Protein AF-A0AAP3WIW7-F1 (afdb_monomer_lite)

Secondary structure (DSSP, 8-state):
-PPPHHHHHHHHHHHHHHHHHHHHHHHHHT--GGGSGGGTTHHHHHHHHHTTSTTT-TT-HHHHHHHHHHHHHHHHHTPPPPS-----HIIIIIHHHHHHHHHHHHHHHHHHSPPS-EETTEEHHHHHHHHHHHHHHHHHHHHHHHHHHHHHHHHS--TT-TTTS------S----TT-EEEEEEEEETTEEEEEEEEES-TTTT------TT-

InterPro domains:
  IPR025988 YWFCY domain [PF14293] (42-152)

Organism: Bacteroides thetaiotaomicron (NCBI:txid818)

pLDDT: mean 73.27, std 12.1, range [45.0, 92.75]

Sequence (214 aa):
MEESKELQGFYRIFRAVVYVSVLMEFFEYAIDPAMLDHWGGILCDIHGRIKRWAIYNDGNLVYSKVATVLLICITCIGTRAK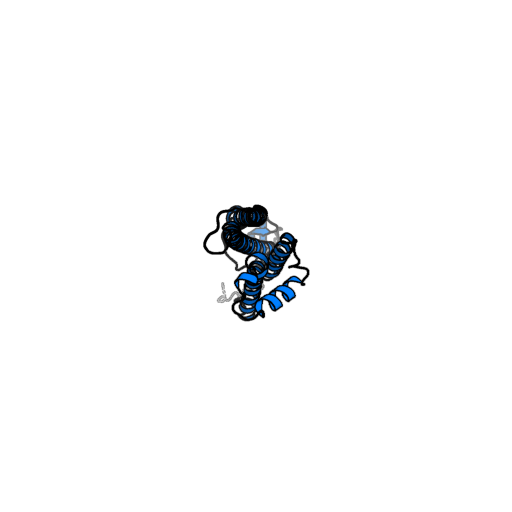KHLEFNARRQVLYPLVSGFALLVLSVWLFGHPMETRFYTLPLNIILYMAVSLTGVILVHVALDNISKFLKEGLMKDRFNFENESFEQCEELIETPYSVNIPMRYYYKGKFRKGWTNITNCFRGTWVVGTPGS

Structure (mmCIF, N/CA/C/O backbone):
data_AF-A0AAP3WIW7-F1
#
_entry.id   AF-A0AAP3WIW7-F1
#
loop_
_atom_site.group_PDB
_atom_site.id
_atom_site.type_symbol
_atom_site.label_atom_id
_atom_site.label_alt_id
_atom_site.label_comp_id
_atom_site.label_asym_id
_atom_site.label_entity_id
_atom_site.label_seq_id
_atom_site.pdbx_PDB_ins_code
_atom_site.Cartn_x
_atom_site.Cartn_y
_atom_site.Cartn_z
_atom_site.occupancy
_atom_site.B_iso_or_equiv
_atom_site.auth_seq_id
_atom_site.auth_comp_id
_atom_site.auth_asym_id
_atom_site.auth_atom_id
_atom_site.pdbx_PDB_model_num
ATOM 1 N N . MET A 1 1 ? 1.426 3.520 21.267 1.00 46.34 1 MET A N 1
ATOM 2 C CA . MET A 1 1 ? 2.687 2.813 20.952 1.00 46.34 1 MET A CA 1
ATOM 3 C C . MET A 1 1 ? 3.314 3.526 19.767 1.00 46.34 1 MET A C 1
ATOM 5 O O . MET A 1 1 ? 2.819 3.373 18.657 1.00 46.34 1 MET A O 1
ATOM 9 N N . GLU A 1 2 ? 4.295 4.387 20.023 1.00 45.00 2 GLU A N 1
ATOM 10 C CA . GLU A 1 2 ? 5.053 5.089 18.981 1.00 45.00 2 GLU A CA 1
ATOM 11 C C . GLU A 1 2 ? 5.879 4.085 18.160 1.00 45.00 2 GLU A C 1
ATOM 13 O O . GLU A 1 2 ? 6.289 3.041 18.669 1.00 45.00 2 GLU A O 1
ATOM 18 N N . GLU A 1 3 ? 6.065 4.355 16.867 1.00 56.28 3 GLU A N 1
ATOM 19 C CA . GLU A 1 3 ? 6.875 3.510 15.983 1.00 56.28 3 GLU A CA 1
ATOM 20 C C . GLU A 1 3 ? 8.324 3.441 16.489 1.00 56.28 3 GLU A C 1
ATOM 22 O O . GLU A 1 3 ? 8.940 4.471 16.761 1.00 56.28 3 GLU A O 1
ATOM 27 N N . SER A 1 4 ? 8.902 2.236 16.554 1.00 68.50 4 SER A N 1
ATOM 28 C CA . SER A 1 4 ? 10.360 2.102 16.650 1.00 68.50 4 SER A CA 1
ATOM 29 C C . SER A 1 4 ? 10.977 2.764 15.409 1.00 68.50 4 SER A C 1
ATOM 31 O O . SER A 1 4 ? 10.577 2.469 14.278 1.00 68.50 4 SER A O 1
ATOM 33 N N . LYS A 1 5 ? 11.948 3.666 15.610 1.00 70.94 5 LYS A N 1
ATOM 34 C CA . LYS A 1 5 ? 12.678 4.362 14.530 1.00 70.94 5 LYS A CA 1
ATOM 35 C C . LYS A 1 5 ? 13.272 3.387 13.502 1.00 70.94 5 LYS A C 1
ATOM 37 O O . LYS A 1 5 ? 13.399 3.732 12.330 1.00 70.94 5 LYS A O 1
ATOM 42 N N . GLU A 1 6 ? 13.580 2.162 13.920 1.00 72.62 6 GLU A N 1
ATOM 43 C CA . GLU A 1 6 ? 14.114 1.108 13.055 1.00 72.62 6 GLU A CA 1
ATOM 44 C C . GLU A 1 6 ? 13.085 0.656 12.011 1.00 72.62 6 GLU A C 1
ATOM 46 O O . GLU A 1 6 ? 13.425 0.505 10.839 1.00 72.62 6 GLU A O 1
ATOM 51 N N . LEU A 1 7 ? 11.808 0.527 12.393 1.00 69.69 7 LEU A N 1
ATOM 52 C CA . LEU A 1 7 ? 10.737 0.118 11.476 1.00 69.69 7 LEU A CA 1
ATOM 53 C C . LEU A 1 7 ? 10.505 1.160 10.371 1.00 69.69 7 LEU A C 1
ATOM 55 O O . LEU A 1 7 ? 10.309 0.808 9.206 1.00 69.69 7 LEU A O 1
ATOM 59 N N . GLN A 1 8 ? 10.565 2.447 10.727 1.00 69.38 8 GLN A N 1
ATOM 60 C CA . GLN A 1 8 ? 10.494 3.542 9.754 1.00 69.38 8 GLN A CA 1
ATOM 61 C C . GLN A 1 8 ? 11.697 3.520 8.799 1.00 69.38 8 GLN A C 1
ATOM 63 O O . GLN A 1 8 ? 11.536 3.743 7.596 1.00 69.38 8 GLN A O 1
ATOM 68 N N . GLY A 1 9 ? 12.890 3.211 9.319 1.00 74.44 9 GLY A N 1
ATOM 69 C CA . GLY A 1 9 ? 14.108 3.033 8.529 1.00 74.44 9 GLY A CA 1
ATOM 70 C C . GLY A 1 9 ? 13.976 1.911 7.498 1.00 74.44 9 GLY A C 1
ATOM 71 O O . GLY A 1 9 ? 14.197 2.145 6.309 1.00 74.44 9 GLY A O 1
ATOM 72 N N . PHE A 1 10 ? 13.521 0.729 7.921 1.00 76.81 10 PHE A N 1
ATOM 73 C CA . PHE A 1 10 ? 13.271 -0.399 7.019 1.00 76.81 10 PHE A CA 1
ATOM 74 C C . PHE A 1 10 ? 12.286 -0.040 5.909 1.00 76.81 10 PHE A C 1
ATOM 76 O O . PHE A 1 10 ? 12.540 -0.321 4.740 1.00 76.81 10 PHE A O 1
ATOM 83 N N . TYR A 1 11 ? 11.188 0.638 6.240 1.00 74.38 11 TYR A N 1
ATOM 84 C CA . TYR A 1 11 ? 10.201 1.018 5.236 1.00 74.38 11 TYR A CA 1
ATOM 85 C C . TYR A 1 11 ? 10.755 1.980 4.178 1.00 74.38 11 TYR A C 1
ATOM 87 O O . TYR A 1 11 ? 10.464 1.846 2.987 1.00 74.38 11 TYR A O 1
ATOM 95 N N . ARG A 1 12 ? 11.599 2.928 4.597 1.00 78.19 12 ARG A N 1
ATOM 96 C CA . ARG A 1 12 ? 12.284 3.841 3.678 1.00 78.19 12 ARG A CA 1
ATOM 97 C C . ARG A 1 12 ? 13.210 3.086 2.724 1.00 78.19 12 ARG A C 1
ATOM 99 O O . ARG A 1 12 ? 13.234 3.413 1.540 1.00 78.19 12 ARG A O 1
ATOM 106 N N . ILE A 1 13 ? 13.913 2.067 3.218 1.00 83.31 13 ILE A N 1
ATOM 107 C CA . ILE A 1 13 ? 14.773 1.198 2.403 1.00 83.31 13 ILE A CA 1
ATOM 108 C C . ILE A 1 13 ? 13.929 0.413 1.395 1.00 83.31 13 ILE A C 1
ATOM 110 O O . ILE A 1 13 ? 14.213 0.455 0.203 1.00 83.31 13 ILE A O 1
ATOM 114 N N . PHE A 1 14 ? 12.848 -0.233 1.836 1.00 80.50 14 PHE A N 1
ATOM 115 C CA . PHE A 1 14 ? 11.969 -0.999 0.947 1.00 80.50 14 PHE A CA 1
ATOM 116 C C . PHE A 1 14 ? 11.346 -0.132 -0.156 1.00 80.50 14 PHE A C 1
ATOM 118 O O . PHE A 1 14 ? 11.362 -0.517 -1.323 1.00 80.50 14 PHE A O 1
ATOM 125 N N . ARG A 1 15 ? 10.870 1.076 0.175 1.00 80.75 15 ARG A N 1
ATOM 126 C CA . ARG A 1 15 ? 10.397 2.040 -0.832 1.00 80.75 15 ARG A CA 1
ATOM 127 C C . ARG A 1 15 ? 11.499 2.442 -1.813 1.00 80.75 15 ARG A C 1
ATOM 129 O O . ARG A 1 15 ? 11.239 2.524 -3.009 1.00 80.75 15 ARG A O 1
ATOM 136 N N . ALA A 1 16 ? 12.719 2.675 -1.328 1.00 84.38 16 ALA A N 1
ATOM 137 C CA . ALA A 1 16 ? 13.851 3.002 -2.191 1.00 84.38 16 ALA A CA 1
ATOM 138 C C . ALA A 1 16 ? 14.164 1.863 -3.174 1.00 84.38 16 ALA A C 1
ATOM 140 O O . ALA A 1 16 ? 14.387 2.136 -4.348 1.00 84.38 16 ALA A O 1
ATOM 141 N N . VAL A 1 17 ? 14.091 0.600 -2.737 1.00 84.62 17 VAL A N 1
ATOM 142 C CA . VAL A 1 17 ? 14.288 -0.574 -3.607 1.00 84.62 17 VAL A CA 1
ATOM 143 C C . VAL A 1 17 ? 13.267 -0.612 -4.748 1.00 84.62 17 VAL A C 1
ATOM 145 O O . VAL A 1 17 ? 13.648 -0.881 -5.885 1.00 84.62 17 VAL A O 1
ATOM 148 N N . VAL A 1 18 ? 11.997 -0.279 -4.489 1.00 83.75 18 VAL A N 1
ATOM 149 C CA . VAL A 1 18 ? 10.970 -0.189 -5.545 1.00 83.75 18 VAL A CA 1
ATOM 150 C C . VAL A 1 18 ? 11.343 0.882 -6.572 1.00 83.75 18 VAL A C 1
ATOM 152 O O . VAL A 1 18 ? 11.347 0.602 -7.768 1.00 83.75 18 VAL A O 1
ATOM 155 N N . TYR A 1 19 ? 11.729 2.084 -6.141 1.00 83.50 19 TYR A N 1
ATOM 156 C CA . TYR A 1 19 ? 12.128 3.139 -7.081 1.00 83.50 19 TYR A CA 1
ATOM 157 C C . TYR A 1 19 ? 13.395 2.791 -7.864 1.00 83.50 19 TYR A C 1
ATOM 159 O O . TYR A 1 19 ? 13.454 3.043 -9.064 1.00 83.50 19 TYR A O 1
ATOM 167 N N . VAL A 1 20 ? 14.378 2.157 -7.219 1.00 84.06 20 VAL A N 1
ATOM 168 C CA . VAL A 1 20 ? 15.581 1.653 -7.895 1.00 84.06 20 VAL A CA 1
ATOM 169 C C . VAL A 1 20 ? 15.209 0.599 -8.937 1.00 84.06 20 VAL A C 1
ATOM 171 O O . VAL A 1 20 ? 15.733 0.650 -10.042 1.00 84.06 20 VAL A O 1
ATOM 174 N N . SER A 1 21 ? 14.265 -0.303 -8.647 1.00 81.75 21 SER A N 1
ATOM 175 C CA . SER A 1 21 ? 13.810 -1.297 -9.629 1.00 81.75 21 SER A CA 1
ATOM 176 C C . SER A 1 21 ? 13.149 -0.662 -10.860 1.00 81.75 21 SER A C 1
ATOM 178 O O . SER A 1 21 ? 13.428 -1.077 -11.978 1.00 81.75 21 SER A O 1
ATOM 180 N N . VAL A 1 22 ? 12.362 0.407 -10.680 1.00 81.94 22 VAL A N 1
ATOM 181 C CA . VAL A 1 22 ? 11.759 1.159 -11.797 1.00 81.94 22 VAL A CA 1
ATOM 182 C C . VAL A 1 22 ? 12.821 1.903 -12.609 1.00 81.94 22 VAL A C 1
ATOM 184 O O . VAL A 1 22 ? 12.756 1.924 -13.834 1.00 81.94 22 VAL A O 1
ATOM 187 N N . LEU A 1 23 ? 13.823 2.490 -11.947 1.00 81.62 23 LEU A N 1
ATOM 188 C CA . LEU A 1 23 ? 14.943 3.142 -12.632 1.00 81.62 23 LEU A CA 1
ATOM 189 C C . LEU A 1 23 ? 15.769 2.145 -13.451 1.00 81.62 23 LEU A C 1
ATOM 191 O O . LEU A 1 23 ? 16.166 2.467 -14.566 1.00 81.62 23 LEU A O 1
ATOM 195 N N . MET A 1 24 ? 15.991 0.939 -12.926 1.00 75.62 24 MET A N 1
ATOM 196 C CA . MET A 1 24 ? 16.659 -0.143 -13.653 1.00 75.62 24 MET A CA 1
ATOM 197 C C . MET A 1 24 ? 15.835 -0.598 -14.865 1.00 75.62 24 MET A C 1
ATOM 199 O O . MET A 1 24 ? 16.397 -0.782 -15.937 1.00 75.62 24 MET A O 1
ATOM 203 N N . GLU A 1 25 ? 14.506 -0.693 -14.738 1.00 78.44 25 GLU A N 1
ATOM 204 C CA . GLU A 1 25 ? 13.605 -0.970 -15.869 1.00 78.44 25 GLU A CA 1
ATOM 205 C C . GLU A 1 25 ? 13.708 0.114 -16.957 1.00 78.44 25 GLU A C 1
ATOM 207 O O . GLU A 1 25 ? 13.756 -0.200 -18.144 1.00 78.44 25 GLU A O 1
ATOM 212 N N . PHE A 1 26 ? 13.797 1.394 -16.585 1.00 77.88 26 PHE A N 1
ATOM 213 C CA . PHE A 1 26 ? 14.005 2.472 -17.559 1.00 77.88 26 PHE A CA 1
ATOM 214 C C . PHE A 1 26 ? 15.394 2.425 -18.193 1.00 77.88 26 PHE A C 1
ATOM 216 O O . PHE A 1 26 ? 15.518 2.622 -19.397 1.00 77.88 26 PHE A O 1
ATOM 223 N N . PHE A 1 27 ? 16.431 2.125 -17.417 1.00 72.56 27 PHE A N 1
ATOM 224 C CA . PHE A 1 27 ? 17.785 1.987 -17.945 1.00 72.56 27 PHE A CA 1
ATOM 225 C C . PHE A 1 27 ? 17.905 0.839 -18.958 1.00 72.56 27 PHE A C 1
ATOM 227 O O . PHE A 1 27 ? 18.628 0.969 -19.940 1.00 72.56 27 PHE A O 1
ATOM 234 N N . GLU A 1 28 ? 17.180 -0.258 -18.744 1.00 70.44 28 GLU A N 1
ATOM 235 C CA . GLU A 1 28 ? 17.228 -1.425 -19.625 1.00 70.44 28 GLU A CA 1
ATOM 236 C C . GLU A 1 28 ? 16.364 -1.267 -20.888 1.00 70.44 28 GLU A C 1
ATOM 238 O O . GLU A 1 28 ? 16.780 -1.658 -21.972 1.00 70.44 28 GLU A O 1
ATOM 243 N N . TYR A 1 29 ? 15.161 -0.692 -20.769 1.00 66.50 29 TYR A N 1
ATOM 244 C CA . TYR A 1 29 ? 14.185 -0.679 -21.871 1.00 66.50 29 TYR A CA 1
ATOM 245 C C . TYR A 1 29 ? 14.012 0.678 -22.565 1.00 66.50 29 TYR A C 1
ATOM 247 O O . TYR A 1 29 ? 13.497 0.721 -23.680 1.00 66.50 29 TYR A O 1
ATOM 255 N N . ALA A 1 30 ? 14.374 1.790 -21.918 1.00 62.22 30 ALA A N 1
ATOM 256 C CA . ALA A 1 30 ? 14.165 3.137 -22.461 1.00 62.22 30 ALA A CA 1
ATOM 257 C C . ALA A 1 30 ? 15.446 3.788 -23.001 1.00 62.22 30 ALA A C 1
ATOM 259 O O . ALA A 1 30 ? 15.359 4.784 -23.719 1.00 62.22 30 ALA A O 1
ATOM 260 N N . ILE A 1 31 ? 16.621 3.259 -22.657 1.00 64.12 31 ILE A N 1
ATOM 261 C CA . ILE A 1 31 ? 17.905 3.851 -23.022 1.00 64.12 31 ILE A CA 1
ATOM 262 C C . ILE A 1 31 ? 18.665 2.888 -23.926 1.00 64.12 31 ILE A C 1
ATOM 264 O O . ILE A 1 31 ? 19.133 1.845 -23.478 1.00 64.12 31 ILE A O 1
ATOM 268 N N . ASP A 1 32 ? 18.832 3.267 -25.193 1.00 61.09 32 ASP A N 1
ATOM 269 C CA . ASP A 1 32 ? 19.737 2.550 -26.085 1.00 61.09 32 ASP A CA 1
ATOM 270 C C . ASP A 1 32 ? 21.190 2.756 -25.618 1.00 61.09 32 ASP A C 1
ATOM 272 O O . ASP A 1 32 ? 21.652 3.903 -25.539 1.00 61.09 32 ASP A O 1
ATOM 276 N N . PRO A 1 33 ? 21.959 1.684 -25.347 1.00 56.47 33 PRO A N 1
ATOM 277 C CA . PRO A 1 33 ? 23.342 1.797 -24.881 1.00 56.47 33 PRO A CA 1
ATOM 278 C C . PRO A 1 33 ? 24.250 2.522 -25.892 1.00 56.47 33 PRO A C 1
ATOM 280 O O . PRO A 1 33 ? 25.208 3.182 -25.494 1.00 56.47 33 PRO A O 1
ATOM 283 N N . ALA A 1 34 ? 23.891 2.509 -27.181 1.00 55.06 34 ALA A N 1
ATOM 284 C CA . ALA A 1 34 ? 24.581 3.249 -28.241 1.00 55.06 34 ALA A CA 1
ATOM 285 C C . ALA A 1 34 ? 24.505 4.784 -28.086 1.00 55.06 34 ALA A C 1
ATOM 287 O O . ALA A 1 34 ? 25.357 5.497 -28.610 1.00 55.06 34 ALA A O 1
ATOM 288 N N . MET A 1 35 ? 23.519 5.317 -27.353 1.00 55.56 35 MET A N 1
ATOM 289 C CA . MET A 1 35 ? 23.429 6.755 -27.058 1.00 55.56 35 MET A CA 1
ATOM 290 C C . MET A 1 35 ? 24.365 7.206 -25.926 1.00 55.56 35 MET A C 1
ATOM 292 O O . MET A 1 35 ? 24.667 8.394 -25.824 1.00 55.56 35 MET A O 1
ATOM 296 N N . LEU A 1 36 ? 24.807 6.282 -25.067 1.00 56.62 36 LEU A N 1
ATOM 297 C CA . LEU A 1 36 ? 25.647 6.553 -23.892 1.00 56.62 36 LEU A CA 1
ATOM 298 C C . LEU A 1 36 ? 27.127 6.216 -24.116 1.00 56.62 36 LEU A C 1
ATOM 300 O O . LEU A 1 36 ? 27.925 6.276 -23.178 1.00 56.62 36 LEU A O 1
ATOM 304 N N . ASP A 1 37 ? 27.514 5.929 -25.359 1.00 56.66 37 ASP A N 1
ATOM 305 C CA . ASP A 1 37 ? 28.846 5.448 -25.751 1.00 56.66 37 ASP A CA 1
ATOM 306 C C . ASP A 1 37 ? 29.983 6.487 -25.593 1.00 56.66 37 ASP A C 1
ATOM 308 O O . ASP A 1 37 ? 31.119 6.289 -26.012 1.00 56.66 37 ASP A O 1
ATOM 312 N N . HIS A 1 38 ? 29.718 7.609 -24.921 1.00 59.22 38 HIS A N 1
ATOM 313 C CA . HIS A 1 38 ? 30.731 8.608 -24.575 1.00 59.22 38 HIS A CA 1
ATOM 314 C C . HIS A 1 38 ? 31.660 8.155 -23.426 1.00 59.22 38 HIS A C 1
ATOM 316 O O . HIS A 1 38 ? 32.679 8.790 -23.170 1.00 59.22 38 HIS A O 1
ATOM 322 N N . TRP A 1 39 ? 31.313 7.067 -22.721 1.00 58.97 39 TRP A N 1
ATOM 323 C CA . TRP A 1 39 ? 32.017 6.535 -21.539 1.00 58.97 39 TRP A CA 1
ATOM 324 C C . TRP A 1 39 ? 32.748 5.204 -21.810 1.00 58.97 39 TRP A C 1
ATOM 326 O O . TRP A 1 39 ? 32.841 4.341 -20.935 1.00 58.97 39 TRP A O 1
ATOM 336 N N . GLY A 1 40 ? 33.258 5.010 -23.030 1.00 56.75 40 GLY A N 1
ATOM 337 C CA . GLY A 1 40 ? 34.197 3.924 -23.346 1.00 56.75 40 GLY A CA 1
ATOM 338 C C . GLY A 1 40 ? 33.655 2.508 -23.115 1.00 56.75 40 GLY A C 1
ATOM 339 O O . GLY A 1 40 ? 34.371 1.665 -22.582 1.00 56.75 40 GLY A O 1
ATOM 340 N N . GLY A 1 41 ? 32.389 2.247 -23.459 1.00 62.72 41 GLY A N 1
ATOM 341 C CA . GLY A 1 41 ? 31.800 0.901 -23.434 1.00 62.72 41 GLY A CA 1
ATOM 342 C C . GLY A 1 41 ? 31.447 0.319 -22.055 1.00 62.72 41 GLY A C 1
ATOM 343 O O . GLY A 1 41 ? 30.761 -0.698 -21.994 1.00 62.72 41 GLY A O 1
ATOM 344 N N . ILE A 1 42 ? 31.815 0.964 -20.938 1.00 66.56 42 ILE A N 1
ATOM 345 C CA . ILE A 1 42 ? 31.526 0.450 -19.580 1.00 66.56 42 ILE A CA 1
ATOM 346 C C . ILE A 1 42 ? 30.014 0.343 -19.329 1.00 66.56 42 ILE A C 1
ATOM 348 O O . ILE A 1 42 ? 29.540 -0.636 -18.751 1.00 66.56 42 ILE A O 1
ATOM 352 N N . LEU A 1 43 ? 29.239 1.337 -19.775 1.00 63.97 43 LEU A N 1
ATOM 353 C CA . LEU A 1 43 ? 27.778 1.307 -19.656 1.00 63.97 43 LEU A CA 1
ATOM 354 C C . LEU A 1 43 ? 27.151 0.209 -20.521 1.00 63.97 43 LEU A C 1
ATOM 356 O O . LEU A 1 43 ? 26.211 -0.441 -20.068 1.00 63.97 43 LEU A O 1
ATOM 360 N N . CYS A 1 44 ? 27.701 -0.051 -21.707 1.00 60.91 44 CYS A N 1
ATOM 361 C CA . CYS A 1 44 ? 27.262 -1.136 -22.585 1.00 60.91 44 CYS A CA 1
ATOM 362 C C . CYS A 1 44 ? 27.526 -2.515 -21.951 1.00 60.91 44 CYS A C 1
ATOM 364 O O . CYS A 1 44 ? 26.660 -3.390 -21.994 1.00 60.91 44 CYS A O 1
ATOM 366 N N . ASP A 1 45 ? 28.669 -2.691 -21.282 1.00 65.56 45 ASP A N 1
ATOM 367 C CA . ASP A 1 45 ? 29.016 -3.922 -20.559 1.00 65.56 45 ASP A CA 1
ATOM 368 C C . ASP A 1 45 ? 28.139 -4.162 -19.323 1.00 65.56 45 ASP A C 1
ATOM 370 O O . ASP A 1 45 ? 27.774 -5.302 -19.013 1.00 65.56 45 ASP A O 1
ATOM 374 N N . ILE A 1 46 ? 27.805 -3.095 -18.591 1.00 68.88 46 ILE A N 1
ATOM 375 C CA . ILE A 1 46 ? 26.894 -3.155 -17.442 1.00 68.88 46 ILE A CA 1
ATOM 376 C C . ILE A 1 46 ? 25.476 -3.485 -17.916 1.00 68.88 46 ILE A C 1
ATOM 378 O O . ILE A 1 46 ? 24.863 -4.403 -17.369 1.00 68.88 46 ILE A O 1
ATOM 382 N N . HIS A 1 47 ? 24.998 -2.814 -18.965 1.00 67.94 47 HIS A N 1
ATOM 383 C CA . HIS A 1 47 ? 23.707 -3.084 -19.596 1.00 67.94 47 HIS A CA 1
ATOM 384 C C . HIS A 1 47 ? 23.622 -4.551 -20.051 1.00 67.94 47 HIS A C 1
ATOM 386 O O . HIS A 1 47 ? 22.773 -5.295 -19.577 1.00 67.94 47 HIS A O 1
ATOM 392 N N . GLY A 1 48 ? 24.602 -5.058 -20.809 1.00 61.25 48 GLY A N 1
ATOM 393 C CA . GLY A 1 48 ? 24.640 -6.469 -21.232 1.00 61.25 48 GLY A CA 1
ATOM 394 C C . GLY A 1 48 ? 24.795 -7.501 -20.096 1.00 61.25 48 GLY A C 1
ATOM 395 O O . GLY A 1 48 ? 24.527 -8.695 -20.277 1.00 61.25 48 GLY A O 1
ATOM 396 N N . ARG A 1 49 ? 25.242 -7.092 -18.900 1.00 68.94 49 ARG A N 1
ATOM 397 C CA . ARG A 1 49 ? 25.255 -7.943 -17.693 1.00 68.94 49 ARG A CA 1
ATOM 398 C C . ARG A 1 49 ? 23.901 -7.966 -16.990 1.00 68.94 49 ARG A C 1
ATOM 400 O O . ARG A 1 49 ? 23.490 -9.041 -16.561 1.00 68.94 49 ARG A O 1
ATOM 407 N N . ILE A 1 50 ? 23.225 -6.824 -16.892 1.00 68.62 50 ILE A N 1
ATOM 408 C CA . ILE A 1 50 ? 21.886 -6.701 -16.297 1.00 68.62 50 ILE A CA 1
ATOM 409 C C . ILE A 1 50 ? 20.850 -7.404 -17.177 1.00 68.62 50 ILE A C 1
ATOM 411 O O . ILE A 1 50 ? 20.040 -8.176 -16.667 1.00 68.62 50 ILE A O 1
ATOM 415 N N . LYS A 1 51 ? 20.975 -7.264 -18.499 1.00 65.38 51 LYS A N 1
ATOM 416 C CA . LYS A 1 51 ? 20.155 -7.932 -19.516 1.00 65.38 51 LYS A CA 1
ATOM 417 C C . LYS A 1 51 ? 20.115 -9.456 -19.415 1.00 65.38 51 LYS A C 1
ATOM 419 O O . LYS A 1 51 ? 19.142 -10.100 -19.793 1.00 65.38 51 LYS A O 1
ATOM 424 N N . ARG A 1 52 ? 21.180 -10.061 -18.875 1.00 62.78 52 ARG A N 1
ATOM 425 C CA . ARG A 1 52 ? 21.265 -11.513 -18.639 1.00 62.78 52 ARG A CA 1
ATOM 426 C C . ARG A 1 52 ? 20.421 -11.992 -17.462 1.00 62.78 52 ARG A C 1
ATOM 428 O O . ARG A 1 52 ? 20.249 -13.199 -17.298 1.00 62.78 52 ARG A O 1
ATOM 435 N N . TRP A 1 53 ? 19.923 -11.096 -16.614 1.00 67.38 53 TRP A N 1
ATOM 436 C CA . TRP A 1 53 ? 19.022 -11.485 -15.538 1.00 67.38 53 TRP A CA 1
ATOM 437 C C . TRP A 1 53 ? 17.659 -11.860 -16.114 1.00 67.38 53 TRP A C 1
ATOM 439 O O . TRP A 1 53 ? 17.115 -11.160 -16.960 1.00 67.38 53 TRP A O 1
ATOM 449 N N . ALA A 1 54 ? 17.067 -12.946 -15.612 1.00 58.84 54 ALA A N 1
ATOM 450 C CA . ALA A 1 54 ? 15.802 -13.494 -16.117 1.00 58.84 54 ALA A CA 1
ATOM 451 C C . ALA A 1 54 ? 14.621 -12.497 -16.102 1.00 58.84 54 ALA A C 1
ATOM 453 O O . ALA A 1 54 ? 13.637 -12.699 -16.804 1.00 58.84 54 ALA A O 1
ATOM 454 N N . ILE A 1 55 ? 14.727 -11.425 -15.311 1.00 60.50 55 ILE A N 1
ATOM 455 C CA . ILE A 1 55 ? 13.731 -10.352 -15.175 1.00 60.50 55 ILE A CA 1
ATOM 456 C C . ILE A 1 55 ? 13.827 -9.332 -16.331 1.00 60.50 55 ILE A C 1
ATOM 458 O O . ILE A 1 55 ? 12.825 -8.719 -16.694 1.00 60.50 55 ILE A O 1
ATOM 462 N N . TYR A 1 56 ? 15.016 -9.176 -16.920 1.00 61.12 56 TYR A N 1
ATOM 463 C CA . TYR A 1 56 ? 15.372 -8.135 -17.894 1.00 61.12 56 TYR A CA 1
ATOM 464 C C . TYR A 1 56 ? 15.747 -8.694 -19.276 1.00 61.12 56 TYR A C 1
ATOM 466 O O . TYR A 1 56 ? 16.234 -7.963 -20.131 1.00 61.12 56 TYR A O 1
ATOM 474 N N . ASN A 1 57 ? 15.523 -9.991 -19.502 1.00 60.44 57 ASN A N 1
ATOM 475 C CA . ASN A 1 57 ? 15.824 -10.629 -20.779 1.00 60.44 57 ASN A CA 1
ATOM 476 C C . ASN A 1 57 ? 14.931 -10.068 -21.908 1.00 60.44 57 ASN A C 1
ATOM 478 O O . ASN A 1 57 ? 13.743 -9.803 -21.691 1.00 60.44 57 ASN A O 1
ATOM 482 N N . ASP A 1 58 ? 15.501 -9.914 -23.107 1.00 53.28 58 ASP A N 1
ATOM 483 C CA . ASP A 1 58 ? 14.864 -9.263 -24.261 1.00 53.28 58 ASP A CA 1
ATOM 484 C C . ASP A 1 58 ? 13.454 -9.811 -24.552 1.00 53.28 58 ASP A C 1
ATOM 486 O O . ASP A 1 58 ? 13.239 -11.020 -24.649 1.00 53.28 58 ASP A O 1
ATOM 490 N N . GLY A 1 59 ? 12.484 -8.904 -24.717 1.00 57.66 59 GLY A N 1
ATOM 491 C CA . GLY A 1 59 ? 11.107 -9.221 -25.127 1.00 57.66 59 GLY A CA 1
ATOM 492 C C . GLY A 1 59 ? 10.108 -9.488 -23.995 1.00 57.66 59 GLY A C 1
ATOM 493 O O . GLY A 1 59 ? 8.911 -9.587 -24.253 1.00 57.66 59 GLY A O 1
ATOM 494 N N . ASN A 1 60 ? 10.552 -9.531 -22.737 1.00 66.12 60 ASN A N 1
ATOM 495 C CA . ASN A 1 60 ? 9.720 -9.891 -21.586 1.00 66.12 60 ASN A CA 1
ATOM 496 C C . ASN A 1 60 ? 9.412 -8.700 -20.653 1.00 66.12 60 ASN A C 1
ATOM 498 O O . ASN A 1 60 ? 9.436 -8.834 -19.430 1.00 66.12 60 ASN A O 1
ATOM 502 N N . LEU A 1 61 ? 9.031 -7.544 -21.217 1.00 69.88 61 LEU A N 1
ATOM 503 C CA . LEU A 1 61 ? 8.637 -6.332 -20.467 1.00 69.88 61 LEU A CA 1
ATOM 504 C C . LEU A 1 61 ? 7.594 -6.622 -19.369 1.00 69.88 61 LEU A C 1
ATOM 506 O O . LEU A 1 61 ? 7.620 -6.049 -18.280 1.00 69.88 61 LEU A O 1
ATOM 510 N N . VAL A 1 62 ? 6.680 -7.552 -19.651 1.00 71.56 62 VAL A N 1
ATOM 511 C CA . VAL A 1 62 ? 5.632 -7.983 -18.720 1.00 71.56 62 VAL A CA 1
ATOM 512 C C . VAL A 1 62 ? 6.226 -8.616 -17.457 1.00 71.56 62 VAL A C 1
ATOM 514 O O . VAL A 1 62 ? 5.726 -8.354 -16.368 1.00 71.56 62 VAL A O 1
ATOM 517 N N . TYR A 1 63 ? 7.316 -9.383 -17.561 1.00 73.88 63 TYR A N 1
ATOM 518 C CA . TYR A 1 63 ? 7.971 -9.997 -16.401 1.00 73.88 63 TYR A CA 1
ATOM 519 C C . TYR A 1 63 ? 8.639 -8.959 -15.499 1.00 73.88 63 TYR A C 1
ATOM 521 O O . TYR A 1 63 ? 8.515 -9.068 -14.279 1.00 73.88 63 TYR A O 1
ATOM 529 N N . SER A 1 64 ? 9.263 -7.923 -16.073 1.00 74.75 64 SER A N 1
ATOM 530 C CA . SER A 1 64 ? 9.791 -6.794 -15.291 1.00 74.75 64 SER A CA 1
ATOM 531 C C . SER A 1 64 ? 8.674 -6.095 -14.513 1.00 74.75 64 SER A C 1
ATOM 533 O O . SER A 1 64 ? 8.785 -5.891 -13.304 1.00 74.75 64 SER A O 1
ATOM 535 N N . LYS A 1 65 ? 7.531 -5.833 -15.164 1.00 76.50 65 LYS A N 1
ATOM 536 C CA . LYS A 1 65 ? 6.374 -5.206 -14.503 1.00 76.50 65 LYS A CA 1
ATOM 537 C C . LYS A 1 65 ? 5.740 -6.088 -13.432 1.00 76.50 65 LYS A C 1
ATOM 539 O O . LYS A 1 65 ? 5.328 -5.599 -12.384 1.00 76.50 65 LYS A O 1
ATOM 544 N N . VAL A 1 66 ? 5.675 -7.399 -13.652 1.00 79.50 66 VAL A N 1
ATOM 545 C CA . VAL A 1 66 ? 5.204 -8.340 -12.627 1.00 79.50 66 VAL A CA 1
ATOM 546 C C . VAL A 1 66 ? 6.173 -8.371 -11.443 1.00 79.50 66 VAL A C 1
ATOM 548 O O . VAL A 1 66 ? 5.726 -8.358 -10.298 1.00 79.50 66 VAL A O 1
ATOM 551 N N . ALA A 1 67 ? 7.486 -8.344 -11.687 1.00 80.56 67 ALA A N 1
ATOM 552 C CA . ALA A 1 67 ? 8.493 -8.293 -10.632 1.00 80.56 67 ALA A CA 1
ATOM 553 C C . ALA A 1 67 ? 8.410 -6.995 -9.809 1.00 80.56 67 ALA A C 1
ATOM 555 O O . ALA A 1 67 ? 8.477 -7.053 -8.579 1.00 80.56 67 ALA A O 1
ATOM 556 N N . THR A 1 68 ? 8.192 -5.837 -10.445 1.00 81.50 68 THR A N 1
ATOM 557 C CA . THR A 1 68 ? 7.999 -4.566 -9.726 1.00 81.50 68 THR A CA 1
ATOM 558 C C . THR A 1 68 ? 6.707 -4.568 -8.909 1.00 81.50 68 THR A C 1
ATOM 560 O O . THR A 1 68 ? 6.729 -4.168 -7.746 1.00 81.50 68 THR A O 1
ATOM 563 N N . VAL A 1 69 ? 5.602 -5.110 -9.434 1.00 82.38 69 VAL A N 1
ATOM 564 C CA . VAL A 1 69 ? 4.353 -5.286 -8.667 1.00 82.38 69 VAL A CA 1
ATOM 565 C C . VAL A 1 69 ? 4.537 -6.249 -7.489 1.00 82.38 69 VAL A C 1
ATOM 567 O O . VAL A 1 69 ? 4.066 -5.963 -6.389 1.00 82.38 69 VAL A O 1
ATOM 570 N N . LEU A 1 70 ? 5.264 -7.355 -7.667 1.00 83.75 70 LEU A N 1
ATOM 571 C CA . LEU A 1 70 ? 5.583 -8.285 -6.579 1.00 83.75 70 LEU A CA 1
ATOM 572 C C . LEU A 1 70 ? 6.426 -7.620 -5.486 1.00 83.75 70 LEU A C 1
ATOM 574 O O . LEU A 1 70 ? 6.122 -7.778 -4.302 1.00 83.75 70 LEU A O 1
ATOM 578 N N . LEU A 1 71 ? 7.438 -6.835 -5.864 1.00 83.31 71 LEU A N 1
ATOM 579 C CA . LEU A 1 71 ? 8.222 -6.040 -4.919 1.00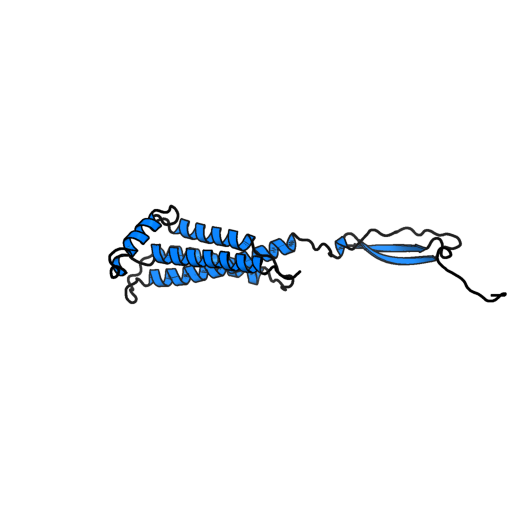 83.31 71 LEU A CA 1
ATOM 580 C C . LEU A 1 71 ? 7.327 -5.071 -4.148 1.00 83.31 71 LEU A C 1
ATOM 582 O O . LEU A 1 71 ? 7.403 -5.031 -2.922 1.00 83.31 71 LEU A O 1
ATOM 586 N N . ILE A 1 72 ? 6.426 -4.357 -4.832 1.00 84.50 72 ILE A N 1
ATOM 587 C CA . ILE A 1 72 ? 5.445 -3.478 -4.184 1.00 84.50 72 ILE A CA 1
ATOM 588 C C . ILE A 1 72 ? 4.620 -4.267 -3.160 1.00 84.50 72 ILE A C 1
ATOM 590 O O . ILE A 1 72 ? 4.559 -3.852 -2.004 1.00 84.50 72 ILE A O 1
ATOM 594 N N . CYS A 1 73 ? 4.072 -5.431 -3.518 1.00 81.25 73 CYS A N 1
ATOM 595 C CA . CYS A 1 73 ? 3.326 -6.282 -2.587 1.00 81.25 73 CYS A CA 1
ATOM 596 C C . CYS A 1 73 ? 4.145 -6.646 -1.338 1.00 81.25 73 CYS A C 1
ATOM 598 O O . CYS A 1 73 ? 3.645 -6.504 -0.220 1.00 81.25 73 CYS A O 1
ATOM 600 N N . ILE A 1 74 ? 5.413 -7.043 -1.503 1.00 81.94 74 ILE A N 1
ATOM 601 C CA . ILE A 1 74 ? 6.320 -7.350 -0.383 1.00 81.94 74 ILE A CA 1
ATOM 602 C C . ILE A 1 74 ? 6.519 -6.113 0.503 1.00 81.94 74 ILE A C 1
ATOM 604 O O . ILE A 1 74 ? 6.409 -6.202 1.727 1.00 81.94 74 ILE A O 1
ATOM 608 N N . THR A 1 75 ? 6.747 -4.940 -0.098 1.00 80.50 75 THR A N 1
ATOM 609 C CA . THR A 1 75 ? 6.914 -3.690 0.661 1.00 80.50 75 THR A CA 1
ATOM 610 C C . THR A 1 75 ? 5.648 -3.282 1.418 1.00 80.50 75 THR A C 1
ATOM 612 O O . THR A 1 75 ? 5.739 -2.775 2.537 1.00 80.50 75 THR A O 1
ATOM 615 N N . CYS A 1 76 ? 4.466 -3.548 0.855 1.00 74.81 76 CYS A N 1
ATOM 616 C CA . CYS A 1 76 ? 3.177 -3.228 1.461 1.00 74.81 76 CYS A CA 1
ATOM 617 C C . CYS A 1 76 ? 2.838 -4.166 2.627 1.00 74.81 76 CYS A C 1
ATOM 619 O O . CYS A 1 76 ? 2.292 -3.708 3.627 1.00 74.81 76 CYS A O 1
ATOM 621 N N . ILE A 1 77 ? 3.209 -5.452 2.575 1.00 72.56 77 ILE A N 1
ATOM 622 C CA . ILE A 1 77 ? 3.002 -6.392 3.698 1.00 72.56 77 ILE A CA 1
ATOM 623 C C . ILE A 1 77 ? 3.718 -5.907 4.970 1.00 72.56 77 ILE A C 1
ATOM 625 O O . ILE A 1 77 ? 3.230 -6.125 6.083 1.00 72.56 77 ILE A O 1
ATOM 629 N N . GLY A 1 78 ? 4.835 -5.191 4.830 1.00 65.44 78 GLY A N 1
ATOM 630 C CA . GLY A 1 78 ? 5.591 -4.625 5.949 1.00 65.44 78 GLY A CA 1
ATOM 631 C C . GLY A 1 78 ? 4.921 -3.444 6.662 1.00 65.44 78 GLY A C 1
ATOM 632 O O . GLY A 1 78 ? 5.293 -3.136 7.794 1.00 65.44 78 GLY A O 1
ATOM 633 N N . THR A 1 79 ? 3.917 -2.785 6.071 1.00 65.75 79 THR A N 1
ATOM 634 C CA . THR A 1 79 ? 3.404 -1.518 6.621 1.00 65.75 79 THR A CA 1
ATOM 635 C C . THR A 1 79 ? 2.432 -1.731 7.771 1.00 65.75 79 THR A C 1
ATOM 637 O O . THR A 1 79 ? 1.555 -2.591 7.718 1.00 65.75 79 THR A O 1
ATOM 640 N N . ARG A 1 80 ? 2.603 -0.995 8.875 1.00 56.72 80 ARG A N 1
ATOM 641 C CA . ARG A 1 80 ? 1.634 -0.991 9.981 1.00 56.72 80 ARG A CA 1
ATOM 642 C C . ARG A 1 80 ? 0.643 0.152 9.789 1.00 56.72 80 ARG A C 1
ATOM 644 O O . ARG A 1 80 ? 1.030 1.267 9.448 1.00 56.72 80 ARG A O 1
ATOM 651 N N . ALA A 1 81 ? -0.631 -0.135 10.035 1.00 56.75 81 ALA A N 1
ATOM 652 C CA . ALA A 1 81 ? -1.671 0.880 10.076 1.00 56.75 81 ALA A CA 1
ATOM 653 C C . ALA A 1 81 ? -1.464 1.803 11.283 1.00 56.75 81 ALA A C 1
ATOM 655 O O . ALA A 1 81 ? -1.270 1.330 12.407 1.00 56.75 81 ALA A O 1
ATOM 656 N N . LYS A 1 82 ? -1.499 3.118 11.049 1.00 51.28 82 LYS A N 1
ATOM 657 C CA . LYS A 1 82 ? -1.723 4.098 12.113 1.00 51.28 82 LYS A CA 1
ATOM 658 C C . LYS A 1 82 ? -3.230 4.245 12.266 1.00 51.28 82 LYS A C 1
ATOM 660 O O . LYS A 1 82 ? -3.896 4.562 11.286 1.00 51.28 82 LYS A O 1
ATOM 665 N N . LYS A 1 83 ? -3.725 4.014 13.486 1.00 45.91 83 LYS A N 1
ATOM 666 C CA . LYS A 1 83 ? -5.130 4.229 13.843 1.00 45.91 83 LYS A CA 1
ATOM 667 C C . LYS A 1 83 ? -5.529 5.662 13.483 1.00 45.91 83 LYS A C 1
ATOM 669 O O . LYS A 1 83 ? -4.779 6.589 13.787 1.00 45.91 83 LYS A O 1
ATOM 674 N N . HIS A 1 84 ? -6.729 5.785 12.921 1.00 45.47 84 HIS A N 1
ATOM 675 C CA . HIS A 1 84 ? -7.422 6.998 12.468 1.00 45.47 84 HIS A CA 1
ATOM 676 C C . HIS A 1 84 ? -7.176 7.384 11.005 1.00 45.47 84 HIS A C 1
ATOM 678 O O . HIS A 1 84 ? -6.406 8.286 10.687 1.00 45.47 84 HIS A O 1
ATOM 684 N N . LEU A 1 85 ? -7.958 6.769 10.118 1.00 49.91 85 LEU A N 1
ATOM 685 C CA . LEU A 1 85 ? -8.465 7.425 8.917 1.00 49.91 85 LEU A CA 1
ATOM 686 C C . LEU A 1 85 ? -9.972 7.166 8.843 1.00 49.91 85 LEU A C 1
ATOM 688 O O . LEU A 1 85 ? -10.406 6.021 8.933 1.00 49.91 85 LEU A O 1
ATOM 692 N N . GLU A 1 86 ? -10.775 8.211 8.655 1.00 46.69 86 GLU A N 1
ATOM 693 C CA . GLU A 1 86 ? -12.149 8.062 8.168 1.00 46.69 86 GLU A CA 1
ATOM 694 C C . GLU A 1 86 ? -12.077 7.487 6.746 1.00 46.69 86 GLU A C 1
ATOM 696 O O . GLU A 1 86 ? -11.903 8.196 5.750 1.00 46.69 86 GLU A O 1
ATOM 701 N N . PHE A 1 87 ? -12.059 6.158 6.663 1.00 54.28 87 PHE A N 1
ATOM 702 C CA . PHE A 1 87 ? -11.589 5.469 5.474 1.00 54.28 87 PHE A CA 1
ATOM 703 C C . PHE A 1 87 ? -12.736 5.205 4.500 1.00 54.28 87 PHE A C 1
ATOM 705 O O . PHE A 1 87 ? -13.502 4.250 4.627 1.00 54.28 87 PHE A O 1
ATOM 712 N N . ASN A 1 88 ? -12.827 6.026 3.456 1.00 61.53 88 ASN A N 1
ATOM 713 C CA . ASN A 1 88 ? -13.659 5.724 2.295 1.00 61.53 88 ASN A CA 1
ATOM 714 C C . ASN A 1 88 ? -12.925 4.732 1.379 1.00 61.53 88 ASN A C 1
ATOM 716 O O . ASN A 1 88 ? -12.251 5.132 0.424 1.00 61.53 88 ASN A O 1
ATOM 720 N N . ALA A 1 89 ? -13.088 3.431 1.651 1.00 61.47 89 ALA A N 1
ATOM 721 C CA . ALA A 1 89 ? -12.429 2.331 0.933 1.00 61.47 89 ALA A CA 1
ATOM 722 C C . ALA A 1 89 ? -12.530 2.452 -0.600 1.00 61.47 89 ALA A C 1
ATOM 724 O O . ALA A 1 89 ? -11.560 2.238 -1.322 1.00 61.47 89 ALA A O 1
ATOM 725 N N . ARG A 1 90 ? -13.675 2.895 -1.130 1.00 61.28 90 ARG A N 1
ATOM 726 C CA . ARG A 1 90 ? -13.838 3.088 -2.580 1.00 61.28 90 ARG A CA 1
ATOM 727 C C . ARG A 1 90 ? -12.934 4.187 -3.146 1.00 61.28 90 ARG A C 1
ATOM 729 O O . ARG A 1 90 ? -12.389 4.024 -4.231 1.00 61.28 90 ARG A O 1
ATOM 736 N N . ARG A 1 91 ? -12.755 5.300 -2.428 1.00 67.88 91 ARG A N 1
ATOM 737 C CA . ARG A 1 91 ? -12.031 6.461 -2.965 1.00 67.88 91 ARG A CA 1
ATOM 738 C C . ARG A 1 91 ? -10.519 6.356 -2.797 1.00 67.88 91 ARG A C 1
ATOM 740 O O . ARG A 1 91 ? -9.789 6.804 -3.671 1.00 67.88 91 ARG A O 1
ATOM 747 N N . GLN A 1 92 ? -10.068 5.761 -1.695 1.00 67.00 92 GLN A N 1
ATOM 748 C CA . GLN A 1 92 ? -8.644 5.679 -1.352 1.00 67.00 92 GLN A CA 1
ATOM 749 C C . GLN A 1 92 ? -7.972 4.376 -1.803 1.00 67.00 92 GLN A C 1
ATOM 751 O O . GLN A 1 92 ? -6.747 4.342 -1.909 1.00 67.00 92 GLN A O 1
ATOM 756 N N . VAL A 1 93 ? -8.747 3.322 -2.083 1.00 73.69 93 VAL A N 1
ATOM 757 C CA . VAL A 1 93 ? -8.217 2.024 -2.529 1.00 73.69 93 VAL A CA 1
ATOM 758 C C . VAL A 1 93 ? -8.658 1.694 -3.949 1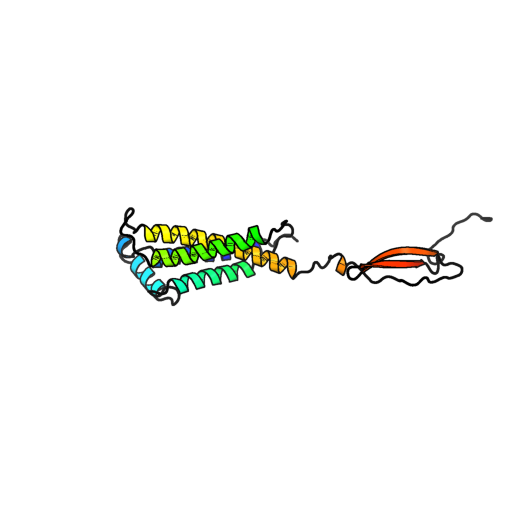.00 73.69 93 VAL A C 1
ATOM 760 O O . VAL A 1 93 ? -7.808 1.467 -4.803 1.00 73.69 93 VAL A O 1
ATOM 763 N N . LEU A 1 94 ? -9.966 1.691 -4.230 1.00 78.44 94 LEU A N 1
ATOM 764 C CA . LEU A 1 94 ? -10.463 1.158 -5.503 1.00 78.44 94 LEU A CA 1
ATOM 765 C C . LEU A 1 94 ? -10.069 2.031 -6.704 1.00 78.44 94 LEU A C 1
ATOM 767 O O . LEU A 1 94 ? -9.511 1.503 -7.663 1.00 78.44 94 LEU A O 1
ATOM 771 N N . TYR A 1 95 ? -10.309 3.350 -6.659 1.00 81.50 95 TYR A N 1
ATOM 772 C CA . TYR A 1 95 ? -9.954 4.217 -7.794 1.00 81.50 95 TYR A CA 1
ATOM 773 C C . TYR A 1 95 ? -8.450 4.228 -8.101 1.00 81.50 95 TYR A C 1
ATOM 775 O O . TYR A 1 95 ? -8.122 4.030 -9.269 1.00 81.50 95 TYR A O 1
ATOM 783 N N . PRO A 1 96 ? -7.535 4.402 -7.120 1.00 83.62 96 PRO A N 1
ATOM 784 C CA . PRO A 1 96 ? -6.098 4.394 -7.395 1.00 83.62 96 PRO A CA 1
ATOM 785 C C . PRO A 1 96 ? -5.580 3.034 -7.878 1.00 83.62 96 PRO A C 1
ATOM 787 O O . PRO A 1 96 ? -4.665 2.988 -8.693 1.00 83.62 96 PRO A O 1
ATOM 790 N N . LEU A 1 97 ? -6.172 1.927 -7.413 1.00 84.50 97 LEU A N 1
ATOM 791 C CA . LEU A 1 97 ? -5.787 0.587 -7.856 1.00 84.50 97 LEU A CA 1
ATOM 792 C C . LEU A 1 97 ? -6.180 0.350 -9.317 1.00 84.50 97 LEU A C 1
ATOM 794 O O . LEU A 1 97 ? -5.350 -0.071 -10.117 1.00 84.50 97 LEU A O 1
ATOM 798 N N . VAL A 1 98 ? -7.438 0.640 -9.665 1.00 85.94 98 VAL A N 1
ATOM 799 C CA . VAL A 1 98 ? -7.959 0.436 -11.023 1.00 85.94 98 VAL A CA 1
ATOM 800 C C . VAL A 1 98 ? -7.264 1.373 -12.009 1.00 85.94 98 VAL A C 1
ATOM 802 O O . VAL A 1 98 ? -6.841 0.925 -13.072 1.00 85.94 98 VAL A O 1
ATOM 805 N N . SER A 1 99 ? -7.088 2.651 -11.653 1.00 86.69 99 SER A N 1
ATOM 806 C CA . SER A 1 99 ? -6.375 3.604 -12.510 1.00 86.69 99 SER A CA 1
ATOM 807 C C . SER A 1 99 ? -4.891 3.259 -12.640 1.00 86.69 99 SER A C 1
ATOM 809 O O . SER A 1 99 ? -4.356 3.314 -13.743 1.00 86.69 99 SER A O 1
ATOM 811 N N . GLY A 1 100 ? -4.235 2.836 -11.556 1.00 85.62 100 GLY A N 1
ATOM 812 C CA . GLY A 1 100 ? -2.842 2.400 -11.576 1.00 85.62 100 GLY A CA 1
ATOM 813 C C . GLY A 1 100 ? -2.623 1.185 -12.478 1.00 85.62 100 GLY A C 1
ATOM 814 O O . GLY A 1 100 ? -1.732 1.202 -13.324 1.00 85.62 100 GLY A O 1
ATOM 815 N N . PHE A 1 10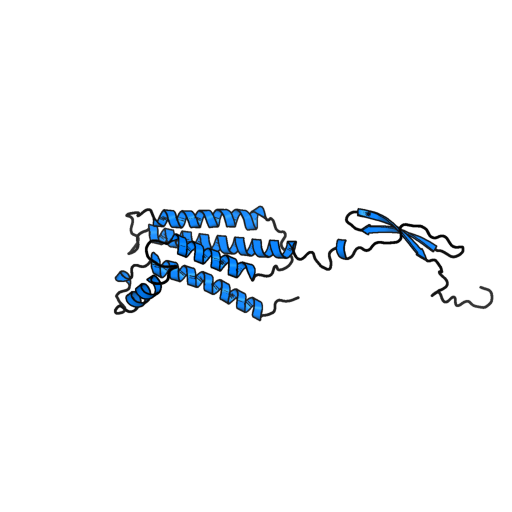1 ? -3.476 0.161 -12.374 1.00 85.44 101 PHE A N 1
ATOM 816 C CA . PHE A 1 101 ? -3.388 -1.029 -13.226 1.00 85.44 101 PHE A CA 1
ATOM 817 C C . PHE A 1 101 ? -3.689 -0.708 -14.697 1.00 85.44 101 PHE A C 1
ATOM 819 O O . PHE A 1 101 ? -2.982 -1.177 -15.587 1.00 85.44 101 PHE A O 1
ATOM 826 N N . ALA A 1 102 ? -4.685 0.145 -14.959 1.00 86.31 102 ALA A N 1
ATOM 827 C CA . ALA A 1 102 ? -4.987 0.625 -16.306 1.00 86.31 102 ALA A CA 1
ATOM 828 C C . ALA A 1 102 ? -3.798 1.377 -16.927 1.00 86.31 102 ALA A C 1
ATOM 830 O O . ALA A 1 102 ? -3.475 1.146 -18.089 1.00 86.31 102 ALA A O 1
ATOM 831 N N . LEU A 1 103 ? -3.102 2.219 -16.154 1.00 86.00 103 LEU A N 1
ATOM 832 C CA . LEU A 1 103 ? -1.893 2.910 -16.613 1.00 86.00 103 LEU A CA 1
ATOM 833 C C . LEU A 1 103 ? -0.730 1.941 -16.861 1.00 86.00 103 LEU A C 1
ATOM 835 O O . LEU A 1 103 ? 0.002 2.117 -17.830 1.00 86.00 103 LEU A O 1
ATOM 839 N N . LEU A 1 104 ? -0.574 0.885 -16.057 1.00 82.88 104 LEU A N 1
ATOM 840 C CA . LEU A 1 104 ? 0.438 -0.144 -16.323 1.00 82.88 104 LEU A CA 1
ATOM 841 C C . LEU A 1 104 ? 0.156 -0.892 -17.633 1.00 82.88 104 LEU A C 1
ATOM 843 O O . LEU A 1 104 ? 1.072 -1.057 -18.439 1.00 82.88 104 LEU A O 1
ATOM 847 N N . VAL A 1 105 ? -1.096 -1.272 -17.897 1.00 82.69 105 VAL A N 1
ATOM 848 C CA . VAL A 1 105 ? -1.495 -1.884 -19.178 1.00 82.69 105 VAL A CA 1
ATOM 849 C C . VAL A 1 105 ? -1.281 -0.909 -20.339 1.00 82.69 105 VAL A C 1
ATOM 851 O O . VAL A 1 105 ? -0.710 -1.289 -21.361 1.00 82.69 105 VAL A O 1
ATOM 854 N N . LEU A 1 106 ? -1.648 0.363 -20.159 1.00 82.19 106 LEU A N 1
ATOM 855 C CA . LEU A 1 106 ? -1.415 1.416 -21.147 1.00 82.19 106 LEU A CA 1
ATOM 856 C C . LEU A 1 106 ? 0.080 1.612 -21.430 1.00 82.19 106 LEU A C 1
ATOM 858 O O . LEU A 1 106 ? 0.450 1.832 -22.578 1.00 82.19 106 LEU A O 1
ATOM 862 N N . SER A 1 107 ? 0.947 1.486 -20.421 1.00 78.44 107 SER A N 1
ATOM 863 C CA . SER A 1 107 ? 2.398 1.575 -20.614 1.00 78.44 107 SER A CA 1
ATOM 864 C C . SER A 1 107 ? 2.927 0.436 -21.495 1.00 78.44 107 SER A C 1
ATOM 866 O O . SER A 1 107 ? 3.713 0.687 -22.402 1.00 78.44 107 SER A O 1
ATOM 868 N N . VAL A 1 108 ? 2.448 -0.800 -21.307 1.00 78.00 108 VAL A N 1
ATOM 869 C CA . VAL A 1 108 ? 2.829 -1.942 -22.159 1.00 78.00 108 VAL A CA 1
ATOM 870 C C . VAL A 1 108 ? 2.327 -1.742 -23.590 1.00 78.00 108 VAL A C 1
ATOM 872 O O . VAL A 1 108 ? 3.056 -2.003 -24.544 1.00 78.00 108 VAL A O 1
ATOM 875 N N . TRP A 1 109 ? 1.107 -1.227 -23.746 1.00 78.44 109 TRP A N 1
ATOM 876 C CA . TRP A 1 109 ? 0.529 -0.932 -25.055 1.00 78.44 109 TRP A CA 1
ATOM 877 C C . TRP A 1 109 ? 1.285 0.186 -25.798 1.00 78.44 109 TRP A C 1
ATOM 879 O O . TRP A 1 109 ? 1.594 0.036 -26.978 1.00 78.44 109 TRP A O 1
ATOM 889 N N . LEU A 1 110 ? 1.658 1.268 -25.102 1.00 70.25 110 LEU A N 1
ATOM 890 C CA . LEU A 1 110 ? 2.457 2.372 -25.656 1.00 70.25 110 LEU A CA 1
ATOM 891 C C . LEU A 1 110 ? 3.875 1.948 -26.051 1.00 70.25 110 LEU A C 1
ATOM 893 O O . LEU A 1 110 ? 4.432 2.520 -26.981 1.00 70.25 110 LEU A O 1
ATOM 897 N N . PHE A 1 111 ? 4.450 0.957 -25.366 1.00 69.00 111 PHE A N 1
ATOM 898 C CA . PHE A 1 111 ? 5.744 0.383 -25.737 1.00 69.00 111 PHE A CA 1
ATOM 899 C C . PHE A 1 111 ? 5.651 -0.473 -27.013 1.00 69.00 111 PHE A C 1
ATOM 901 O O . PHE A 1 111 ? 6.577 -0.486 -27.817 1.00 69.00 111 PHE A O 1
ATOM 908 N N . GLY A 1 112 ? 4.525 -1.170 -27.218 1.00 65.12 112 GLY A N 1
ATOM 909 C CA . GLY A 1 112 ? 4.298 -2.029 -28.386 1.00 65.12 112 GLY A CA 1
ATOM 910 C C . GLY A 1 112 ? 3.924 -1.287 -29.674 1.00 65.12 112 GLY A C 1
ATOM 911 O O . GLY A 1 112 ? 4.129 -1.815 -30.764 1.00 65.12 112 GLY A O 1
ATOM 912 N N . HIS A 1 113 ? 3.398 -0.066 -29.576 1.00 69.06 113 HIS A N 1
ATOM 913 C CA . HIS A 1 113 ? 3.183 0.797 -30.734 1.00 69.06 113 HIS A CA 1
ATOM 914 C C . HIS A 1 113 ? 4.403 1.695 -30.928 1.00 69.06 113 HIS A C 1
ATOM 916 O O . HIS A 1 113 ? 4.707 2.444 -30.016 1.00 69.06 113 HIS A O 1
ATOM 922 N N . PRO A 1 114 ? 5.105 1.687 -32.070 1.00 60.94 114 PRO A N 1
ATOM 923 C CA . PRO A 1 114 ? 6.108 2.702 -32.386 1.00 60.94 114 PRO A CA 1
ATOM 924 C C . PRO A 1 114 ? 5.443 3.927 -33.042 1.00 60.94 114 PRO A C 1
ATOM 926 O O . PRO A 1 114 ? 4.793 3.806 -34.076 1.00 60.94 114 PRO A O 1
ATOM 929 N N . MET A 1 115 ? 5.582 5.117 -32.450 1.00 58.41 115 MET A N 1
ATOM 930 C CA . MET A 1 115 ? 5.237 6.399 -33.079 1.00 58.41 115 MET A CA 1
ATOM 931 C C . MET A 1 115 ? 6.504 6.998 -33.671 1.00 58.41 115 MET A C 1
ATOM 933 O O . MET A 1 115 ? 7.563 7.011 -33.042 1.00 58.41 115 MET A O 1
ATOM 937 N N . GLU A 1 116 ? 6.370 7.533 -34.878 1.00 55.19 116 GLU A N 1
ATOM 938 C CA . GLU A 1 116 ? 7.482 8.095 -35.645 1.00 55.19 116 GLU A CA 1
ATOM 939 C C . GLU A 1 116 ? 7.923 9.485 -35.154 1.00 55.19 116 GLU A C 1
ATOM 941 O O . GLU A 1 116 ? 8.979 9.984 -35.541 1.00 55.19 116 GLU A O 1
ATOM 946 N N . THR A 1 117 ? 7.155 10.115 -34.261 1.00 56.97 117 THR A N 1
ATOM 947 C CA . THR A 1 117 ? 7.501 11.400 -33.652 1.00 56.97 117 THR A CA 1
ATOM 948 C C . THR A 1 117 ? 8.631 11.229 -32.638 1.00 56.97 117 THR A C 1
ATOM 950 O O . THR A 1 117 ? 8.492 10.591 -31.594 1.00 56.97 117 THR A O 1
ATOM 953 N N . ARG A 1 118 ? 9.787 11.820 -32.942 1.00 58.06 118 ARG A N 1
ATOM 954 C CA . ARG A 1 118 ? 10.960 11.853 -32.059 1.00 58.06 118 ARG A CA 1
ATOM 955 C C . ARG A 1 118 ? 11.029 13.199 -31.352 1.00 58.06 118 ARG A C 1
ATOM 957 O O . ARG A 1 118 ? 10.880 14.236 -31.992 1.00 58.06 118 ARG A O 1
ATOM 964 N N . PHE A 1 119 ? 11.266 13.180 -30.044 1.00 51.03 119 PHE A N 1
ATOM 965 C CA . PHE A 1 119 ? 11.534 14.387 -29.266 1.00 51.03 119 PHE A CA 1
ATOM 966 C C . PHE A 1 119 ? 12.977 14.300 -28.765 1.00 51.03 119 PHE A C 1
ATOM 968 O O . PHE A 1 119 ? 13.327 13.375 -28.033 1.00 51.03 119 PHE A O 1
ATOM 975 N N . TYR A 1 120 ? 13.831 15.232 -29.197 1.00 61.84 120 TYR A N 1
ATOM 976 C CA . TYR A 1 120 ? 15.291 15.114 -29.074 1.00 61.84 120 TYR A CA 1
ATOM 977 C C . TYR A 1 120 ? 15.826 13.824 -29.727 1.00 61.84 120 TYR A C 1
ATOM 979 O O . TYR A 1 120 ? 15.819 13.707 -30.950 1.00 61.84 120 TYR A O 1
ATOM 987 N N . THR A 1 121 ? 16.298 12.868 -28.928 1.00 60.12 121 THR A N 1
ATOM 988 C CA . THR A 1 121 ? 16.990 11.648 -29.362 1.00 60.12 121 THR A CA 1
ATOM 989 C C . THR A 1 121 ? 16.204 10.374 -29.049 1.00 60.12 121 THR A C 1
ATOM 991 O O . THR A 1 121 ? 16.548 9.314 -29.562 1.00 60.12 121 THR A O 1
ATOM 994 N N . LEU A 1 122 ? 15.127 10.474 -28.258 1.00 62.06 122 LEU A N 1
ATOM 995 C CA . LEU A 1 122 ? 14.259 9.357 -27.891 1.00 62.06 122 LEU A CA 1
ATOM 996 C C . LEU A 1 122 ? 12.917 9.452 -28.644 1.00 62.06 122 LEU A C 1
ATOM 998 O O . LEU A 1 122 ? 12.371 10.549 -28.820 1.00 62.06 122 LEU A O 1
ATOM 1002 N N . PRO A 1 123 ? 12.346 8.325 -29.100 1.00 69.69 123 PRO A N 1
ATOM 1003 C CA . PRO A 1 123 ? 10.992 8.308 -29.639 1.00 69.69 123 PRO A CA 1
ATOM 1004 C C . PRO A 1 123 ? 9.995 8.720 -28.549 1.00 69.69 123 PRO A C 1
ATOM 1006 O O . PRO A 1 123 ? 10.113 8.326 -27.385 1.00 69.69 123 PRO A O 1
ATOM 1009 N N . LEU A 1 124 ? 8.986 9.504 -28.929 1.00 70.31 124 LEU A N 1
ATOM 1010 C CA . LEU A 1 124 ? 7.985 10.056 -28.011 1.00 70.31 124 LEU A CA 1
ATOM 1011 C C . LEU A 1 124 ? 7.265 8.959 -27.212 1.00 70.31 124 LEU A C 1
ATOM 1013 O O . LEU A 1 124 ? 6.908 9.161 -26.052 1.00 70.31 124 LEU A O 1
ATOM 1017 N N . ASN A 1 125 ? 7.156 7.763 -27.783 1.00 70.50 125 ASN A N 1
ATOM 1018 C CA . ASN A 1 125 ? 6.555 6.614 -27.118 1.00 70.50 125 ASN A CA 1
ATOM 1019 C C . ASN A 1 125 ? 7.347 6.097 -25.933 1.00 70.50 125 ASN A C 1
ATOM 1021 O O . ASN A 1 125 ? 6.733 5.681 -24.959 1.00 70.50 125 ASN A O 1
ATOM 1025 N N . ILE A 1 126 ? 8.676 6.192 -25.961 1.00 72.38 126 ILE A N 1
ATOM 1026 C CA . ILE A 1 126 ? 9.514 5.818 -24.820 1.00 72.38 126 ILE A CA 1
ATOM 1027 C C . ILE A 1 126 ? 9.364 6.847 -23.692 1.00 72.38 126 ILE A C 1
ATOM 1029 O O . ILE A 1 126 ? 9.276 6.482 -22.520 1.00 72.38 126 ILE A O 1
ATOM 1033 N N . ILE A 1 127 ? 9.250 8.134 -24.029 1.00 76.31 127 ILE A N 1
ATOM 1034 C CA . ILE A 1 127 ? 9.035 9.204 -23.042 1.00 76.31 127 ILE A CA 1
ATOM 1035 C C . ILE A 1 127 ? 7.655 9.063 -22.383 1.00 76.31 127 ILE A C 1
ATOM 1037 O O . ILE A 1 127 ? 7.548 9.088 -21.154 1.00 76.31 127 ILE A O 1
ATOM 1041 N N . LEU A 1 128 ? 6.603 8.862 -23.185 1.00 77.44 128 LEU A N 1
ATOM 1042 C CA . LEU A 1 128 ? 5.253 8.609 -22.678 1.00 77.44 128 LEU A CA 1
ATOM 1043 C C . LEU A 1 128 ? 5.191 7.312 -21.870 1.00 77.44 128 LEU A C 1
ATOM 1045 O O . LEU A 1 128 ? 4.586 7.292 -20.801 1.00 77.44 128 LEU A O 1
ATOM 1049 N N . TYR A 1 129 ? 5.858 6.257 -22.333 1.00 81.06 129 TYR A N 1
ATOM 1050 C CA . TYR A 1 129 ? 6.000 5.004 -21.603 1.00 81.06 129 TYR A CA 1
ATOM 1051 C C . TYR A 1 129 ? 6.593 5.222 -20.205 1.00 81.06 129 TYR A C 1
ATOM 1053 O O . TYR A 1 129 ? 5.998 4.773 -19.226 1.00 81.06 129 TYR A O 1
ATOM 1061 N N . MET A 1 130 ? 7.712 5.947 -20.085 1.00 80.56 130 MET A N 1
ATOM 1062 C CA . MET A 1 130 ? 8.351 6.221 -18.792 1.00 80.56 130 MET A CA 1
ATOM 1063 C C . MET A 1 130 ? 7.425 7.002 -17.856 1.00 80.56 130 MET A C 1
ATOM 1065 O O . MET A 1 130 ? 7.252 6.621 -16.697 1.00 80.56 130 MET A O 1
ATOM 1069 N N . ALA A 1 131 ? 6.785 8.063 -18.358 1.00 84.00 131 ALA A N 1
ATOM 1070 C CA . ALA A 1 131 ? 5.886 8.892 -17.559 1.00 84.00 131 ALA A CA 1
ATOM 1071 C C . ALA A 1 131 ? 4.651 8.107 -17.077 1.00 84.00 131 ALA A C 1
ATOM 1073 O O . ALA A 1 131 ? 4.295 8.155 -15.894 1.00 84.00 131 ALA A O 1
ATOM 1074 N N . VAL A 1 132 ? 4.022 7.340 -17.974 1.00 84.94 132 VAL A N 1
ATOM 1075 C CA . VAL A 1 132 ? 2.833 6.528 -17.676 1.00 84.94 132 VAL A CA 1
ATOM 1076 C C . VAL A 1 132 ? 3.187 5.362 -16.749 1.00 84.94 132 VAL A C 1
ATOM 1078 O O . VAL A 1 132 ? 2.450 5.104 -15.797 1.00 84.94 132 VAL A O 1
ATOM 1081 N N . SER A 1 133 ? 4.332 4.704 -16.958 1.00 83.94 133 SER A N 1
ATOM 1082 C CA . SER A 1 133 ? 4.814 3.608 -16.107 1.00 83.94 133 SER A CA 1
ATOM 1083 C C . SER A 1 133 ? 5.130 4.095 -14.691 1.00 83.94 133 SER A C 1
ATOM 1085 O O . SER A 1 133 ? 4.650 3.510 -13.721 1.00 83.94 133 SER A O 1
ATOM 1087 N N . LEU A 1 134 ? 5.851 5.216 -14.548 1.00 87.25 134 LEU A N 1
ATOM 1088 C CA . LEU A 1 134 ? 6.159 5.802 -13.240 1.00 87.25 134 LEU A CA 1
ATOM 1089 C C . LEU A 1 134 ? 4.881 6.185 -12.482 1.00 87.25 134 LEU A C 1
ATOM 1091 O O . LEU A 1 134 ? 4.720 5.844 -11.310 1.00 87.25 134 LEU A O 1
ATOM 1095 N N . THR A 1 135 ? 3.949 6.850 -13.168 1.00 87.06 135 THR A N 1
ATOM 1096 C CA . THR A 1 135 ? 2.660 7.243 -12.581 1.00 87.06 135 THR A CA 1
ATOM 1097 C C . THR A 1 135 ? 1.840 6.016 -12.169 1.00 87.06 135 THR A C 1
ATOM 1099 O O . THR A 1 135 ? 1.290 5.988 -11.067 1.00 87.06 135 THR A O 1
ATOM 1102 N N . GLY A 1 136 ? 1.802 4.976 -13.010 1.00 85.19 136 GLY A N 1
ATOM 1103 C CA . GLY A 1 136 ? 1.117 3.714 -12.723 1.00 85.19 136 GLY A CA 1
ATOM 1104 C C . GLY A 1 136 ? 1.690 2.993 -11.502 1.00 85.19 136 GLY A C 1
ATOM 1105 O O . GLY A 1 136 ? 0.934 2.607 -10.611 1.00 85.19 136 GLY A O 1
ATOM 1106 N N . VAL A 1 137 ? 3.020 2.884 -11.404 1.00 87.19 137 VAL A N 1
ATOM 1107 C CA . VAL A 1 137 ? 3.698 2.260 -10.255 1.00 87.19 137 VAL A CA 1
ATOM 1108 C C . VAL A 1 137 ? 3.409 3.010 -8.953 1.00 87.19 137 VAL A C 1
ATOM 1110 O O . VAL A 1 137 ? 3.079 2.377 -7.950 1.00 87.19 137 VAL A O 1
ATOM 1113 N N . ILE A 1 138 ? 3.478 4.346 -8.955 1.00 87.12 138 ILE A N 1
ATOM 1114 C CA . ILE A 1 138 ? 3.186 5.156 -7.761 1.00 87.12 138 ILE A CA 1
ATOM 1115 C C . ILE A 1 138 ? 1.735 4.950 -7.306 1.00 87.12 138 ILE A C 1
ATOM 1117 O O . ILE A 1 138 ? 1.489 4.735 -6.118 1.00 87.12 138 ILE A O 1
ATOM 1121 N N . LEU A 1 139 ? 0.774 4.968 -8.236 1.00 85.69 139 LEU A N 1
ATOM 1122 C CA . LEU A 1 139 ? -0.644 4.756 -7.927 1.00 85.69 139 LEU A CA 1
ATOM 1123 C C . LEU A 1 139 ? -0.908 3.364 -7.343 1.00 85.69 139 LEU A C 1
ATOM 1125 O O . LEU A 1 139 ? -1.580 3.254 -6.316 1.00 85.69 139 LEU A O 1
ATOM 1129 N N . VAL A 1 140 ? -0.335 2.317 -7.945 1.00 86.88 140 VAL A N 1
ATOM 1130 C CA . VAL A 1 140 ? -0.446 0.937 -7.448 1.00 86.88 140 VAL A CA 1
ATOM 1131 C C . VAL A 1 140 ? 0.192 0.796 -6.064 1.00 86.88 140 VAL A C 1
ATOM 1133 O O . VAL A 1 140 ? -0.405 0.182 -5.180 1.00 86.88 140 VAL A O 1
ATOM 1136 N N . HIS A 1 141 ? 1.353 1.415 -5.831 1.00 85.81 141 HIS A N 1
ATOM 1137 C CA . HIS A 1 141 ? 2.025 1.399 -4.530 1.00 85.81 141 HIS A CA 1
ATOM 1138 C C . HIS A 1 141 ? 1.187 2.070 -3.433 1.00 85.81 141 HIS A C 1
ATOM 1140 O O . HIS A 1 141 ? 1.027 1.508 -2.350 1.00 85.81 141 HIS A O 1
ATOM 1146 N N . VAL A 1 142 ? 0.602 3.240 -3.714 1.00 83.62 142 VAL A N 1
ATOM 1147 C CA . VAL A 1 142 ? -0.294 3.935 -2.773 1.00 83.62 142 VAL A CA 1
ATOM 1148 C C . VAL A 1 142 ? -1.546 3.102 -2.491 1.00 83.62 142 VAL A C 1
ATOM 1150 O O . VAL A 1 142 ? -1.949 2.971 -1.336 1.00 83.62 142 VAL A O 1
ATOM 1153 N N . ALA A 1 143 ? -2.146 2.504 -3.523 1.00 84.25 143 ALA A N 1
ATOM 1154 C CA . ALA A 1 143 ? -3.338 1.678 -3.374 1.00 84.25 143 ALA A CA 1
ATOM 1155 C C . ALA A 1 143 ? -3.082 0.427 -2.516 1.00 84.25 143 ALA A C 1
ATOM 1157 O O . ALA A 1 143 ? -3.854 0.138 -1.602 1.00 84.25 143 ALA A O 1
ATOM 1158 N N . LEU A 1 144 ? -1.989 -0.297 -2.776 1.00 83.94 144 LEU A N 1
ATOM 1159 C CA . LEU A 1 144 ? -1.613 -1.502 -2.029 1.00 83.94 144 LEU A CA 1
ATOM 1160 C C . LEU A 1 144 ? -1.209 -1.191 -0.585 1.00 83.94 144 LEU A C 1
ATOM 1162 O O . LEU A 1 144 ? -1.571 -1.940 0.323 1.00 83.94 144 LEU A O 1
ATOM 1166 N N . ASP A 1 145 ? -0.520 -0.072 -0.345 1.00 81.56 145 ASP A N 1
ATOM 1167 C CA . ASP A 1 145 ? -0.213 0.379 1.016 1.00 81.56 145 ASP A CA 1
ATOM 1168 C C . ASP A 1 145 ? -1.498 0.670 1.808 1.00 81.56 145 ASP A C 1
ATOM 1170 O O . ASP A 1 145 ? -1.651 0.250 2.956 1.00 81.56 145 ASP A O 1
ATOM 1174 N N . ASN A 1 146 ? -2.469 1.313 1.161 1.00 78.31 146 ASN A N 1
ATOM 1175 C CA . ASN A 1 146 ? -3.788 1.576 1.724 1.00 78.31 146 ASN A CA 1
ATOM 1176 C C . ASN A 1 146 ? -4.578 0.282 2.020 1.00 78.31 146 ASN A C 1
ATOM 1178 O O . ASN A 1 146 ? -5.201 0.180 3.078 1.00 78.31 146 ASN A O 1
ATOM 1182 N N . ILE A 1 147 ? -4.513 -0.733 1.145 1.00 79.31 147 ILE A N 1
ATOM 1183 C CA . ILE A 1 147 ? -5.123 -2.060 1.382 1.00 79.31 147 ILE A CA 1
ATOM 1184 C C . ILE A 1 147 ? -4.486 -2.758 2.583 1.00 79.31 147 ILE A C 1
ATOM 1186 O O . ILE A 1 147 ? -5.199 -3.287 3.435 1.00 79.31 147 ILE A O 1
ATOM 1190 N N . SER A 1 148 ? -3.153 -2.774 2.657 1.00 74.56 148 SER A N 1
ATOM 1191 C CA . SER A 1 148 ? -2.422 -3.446 3.739 1.00 74.56 148 SER A CA 1
ATOM 1192 C C . SER A 1 148 ? -2.797 -2.874 5.108 1.00 74.56 148 SER A C 1
ATOM 1194 O O . SER A 1 148 ? -3.024 -3.617 6.068 1.00 74.56 148 SER A O 1
ATOM 1196 N N . LYS A 1 149 ? -2.960 -1.548 5.181 1.00 73.31 149 LYS A N 1
ATOM 1197 C CA . LYS A 1 149 ? -3.434 -0.860 6.385 1.00 73.31 149 LYS A CA 1
ATOM 1198 C C . LYS A 1 149 ? -4.861 -1.271 6.752 1.00 73.31 149 LYS A C 1
ATOM 1200 O O . LYS A 1 149 ? -5.089 -1.670 7.891 1.00 73.31 149 LYS A O 1
ATOM 1205 N N . PHE A 1 150 ? -5.780 -1.264 5.785 1.00 70.19 150 PHE A N 1
ATOM 1206 C CA . PHE A 1 150 ? -7.171 -1.679 5.992 1.00 70.19 150 PHE A CA 1
ATOM 1207 C C . PHE A 1 150 ? -7.283 -3.125 6.500 1.00 70.19 150 PHE A C 1
ATOM 1209 O O . PHE A 1 150 ? -7.987 -3.404 7.471 1.00 70.19 150 PHE A O 1
ATOM 1216 N N . LEU A 1 151 ? -6.553 -4.054 5.877 1.00 67.81 151 LEU A N 1
ATOM 1217 C CA . LEU A 1 151 ? -6.607 -5.470 6.235 1.00 67.81 151 LEU A CA 1
ATOM 1218 C C . LEU A 1 151 ? -6.042 -5.722 7.641 1.00 67.81 151 LEU A C 1
ATOM 1220 O O . LEU A 1 151 ? -6.601 -6.523 8.389 1.00 67.81 151 LEU A O 1
ATOM 1224 N N . LYS A 1 152 ? -4.981 -5.007 8.038 1.00 62.88 152 LYS A N 1
ATOM 1225 C CA . LYS A 1 152 ? -4.417 -5.102 9.395 1.00 62.88 152 LYS A CA 1
ATOM 1226 C C . LYS A 1 152 ? -5.322 -4.500 10.471 1.00 62.88 152 LYS A C 1
ATOM 1228 O O . LYS A 1 152 ? -5.360 -5.053 11.568 1.00 62.88 152 LYS A O 1
ATOM 1233 N N . GLU A 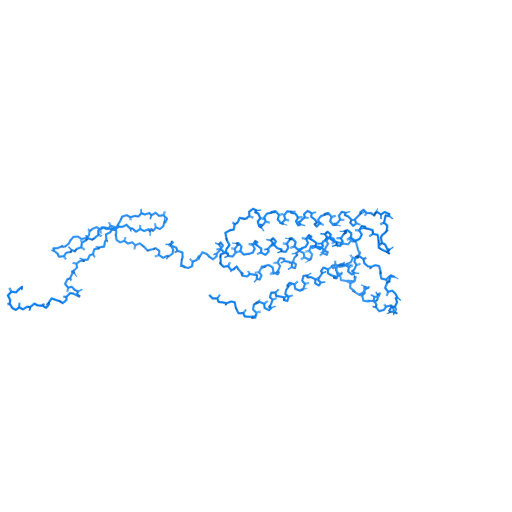1 153 ? -6.055 -3.426 10.175 1.00 61.50 153 GLU A N 1
ATOM 1234 C CA . GLU A 1 153 ? -7.054 -2.871 11.102 1.00 61.50 153 GLU A CA 1
ATOM 1235 C C . GLU A 1 153 ? -8.257 -3.804 11.286 1.00 61.50 153 GLU A C 1
ATOM 1237 O O . GLU A 1 153 ? -8.713 -3.987 12.410 1.00 61.50 153 GLU A O 1
ATOM 1242 N N . GLY A 1 154 ? -8.734 -4.455 10.218 1.00 56.34 154 GLY A N 1
ATOM 1243 C CA . GLY A 1 154 ? -9.854 -5.399 10.306 1.00 56.34 154 GLY A CA 1
ATOM 1244 C C . GLY A 1 154 ? -9.521 -6.711 11.031 1.00 56.34 154 GLY A C 1
ATOM 1245 O O . GLY A 1 154 ? -10.378 -7.273 11.713 1.00 56.34 154 GLY A O 1
ATOM 1246 N N . LEU A 1 155 ? -8.281 -7.205 10.901 1.00 52.62 155 LEU A N 1
ATOM 1247 C CA . LEU A 1 155 ? -7.835 -8.463 11.520 1.00 52.62 155 LEU A CA 1
ATOM 1248 C C . LEU A 1 155 ? -7.410 -8.311 12.982 1.00 52.62 155 LEU A C 1
ATOM 1250 O O . LEU A 1 155 ? -7.638 -9.222 13.778 1.00 52.62 155 LEU A O 1
ATOM 1254 N N . MET A 1 156 ? -6.824 -7.174 13.365 1.00 52.38 156 MET A N 1
ATOM 1255 C CA . MET A 1 156 ? -6.593 -6.871 14.776 1.00 52.38 156 MET A CA 1
ATOM 1256 C C . MET A 1 156 ? -7.849 -6.237 15.370 1.00 52.38 156 MET A C 1
ATOM 1258 O O . MET A 1 156 ? -7.854 -5.044 15.670 1.00 52.38 156 MET A O 1
ATOM 1262 N N . LYS A 1 157 ? -8.910 -7.044 15.561 1.00 53.84 157 LYS A N 1
ATOM 1263 C CA . LYS A 1 157 ? -10.025 -6.667 16.444 1.00 53.84 157 LYS A CA 1
ATOM 1264 C C . LYS A 1 157 ? -9.412 -6.146 17.736 1.00 53.84 157 LYS A C 1
ATOM 1266 O O . LYS A 1 157 ? -8.681 -6.875 18.407 1.00 53.84 157 LYS A O 1
ATOM 1271 N N . ASP A 1 158 ? -9.647 -4.871 18.012 1.00 58.47 158 ASP A N 1
ATOM 1272 C CA . ASP A 1 158 ? -9.049 -4.177 19.140 1.00 58.47 158 ASP A CA 1
ATOM 1273 C C . ASP A 1 158 ? -9.200 -5.023 20.415 1.00 58.47 158 ASP A C 1
ATOM 1275 O O . ASP A 1 158 ? -10.280 -5.552 20.700 1.00 58.47 158 ASP A O 1
ATOM 1279 N N . ARG A 1 159 ? -8.116 -5.200 21.179 1.00 56.75 159 ARG A N 1
ATOM 1280 C CA . ARG A 1 159 ? -8.219 -5.873 22.484 1.00 56.75 159 ARG A CA 1
ATOM 1281 C C . ARG A 1 159 ? -9.135 -5.078 23.420 1.00 56.75 159 ARG A C 1
ATOM 1283 O O . ARG A 1 159 ? -9.809 -5.691 24.235 1.00 56.75 159 ARG A O 1
ATOM 1290 N N . PHE A 1 160 ? -9.222 -3.764 23.211 1.00 54.03 160 PHE A N 1
ATOM 1291 C CA . PHE A 1 160 ? -10.160 -2.840 23.851 1.00 54.03 160 PHE A CA 1
ATOM 1292 C C . PHE A 1 160 ? -11.377 -2.565 22.951 1.00 54.03 160 PHE A C 1
ATOM 1294 O O . PHE A 1 160 ? -11.786 -1.428 22.736 1.00 54.03 160 PHE A O 1
ATOM 1301 N N . ASN A 1 161 ? -11.916 -3.604 22.310 1.00 65.44 161 ASN A N 1
ATOM 1302 C CA . ASN A 1 161 ? -13.190 -3.487 21.608 1.00 65.44 161 ASN A CA 1
ATOM 1303 C C . ASN A 1 161 ? -14.319 -3.509 22.646 1.00 65.44 161 ASN A C 1
ATOM 1305 O O . ASN A 1 161 ? -14.272 -4.316 23.569 1.00 65.44 161 ASN A O 1
ATOM 1309 N N . PHE A 1 162 ? -15.368 -2.710 22.459 1.00 64.44 162 PHE A N 1
ATOM 1310 C CA . PHE A 1 162 ? -16.532 -2.676 23.355 1.00 64.44 162 PHE A CA 1
ATOM 1311 C C . PHE A 1 162 ? -17.160 -4.073 23.556 1.00 64.44 162 PHE A C 1
ATOM 1313 O O . PHE A 1 162 ? -17.677 -4.384 24.625 1.00 64.44 162 PHE A O 1
ATOM 1320 N N . GLU A 1 163 ? -17.060 -4.956 22.552 1.00 62.94 163 GLU A N 1
ATOM 1321 C CA . GLU A 1 163 ? -17.446 -6.376 22.654 1.00 62.94 163 GLU A CA 1
ATOM 1322 C C . GLU A 1 163 ? -16.499 -7.238 23.506 1.00 62.94 163 GLU A C 1
ATOM 1324 O O . GLU A 1 163 ? -16.946 -8.203 24.113 1.00 62.94 163 GLU A O 1
ATOM 1329 N N . ASN A 1 164 ? -15.202 -6.926 23.525 1.00 66.06 164 ASN A N 1
ATOM 1330 C CA . ASN A 1 164 ? -14.200 -7.648 24.317 1.00 66.06 164 ASN A CA 1
ATOM 1331 C C . ASN A 1 164 ? -14.142 -7.140 25.766 1.00 66.06 164 ASN A C 1
ATOM 1333 O O . ASN A 1 164 ? -13.760 -7.889 26.658 1.00 66.06 164 ASN A O 1
ATOM 1337 N N . GLU A 1 165 ? -14.525 -5.882 25.999 1.00 66.75 165 GLU A N 1
ATOM 1338 C CA . GLU A 1 165 ? -14.659 -5.286 27.334 1.00 66.75 165 GLU A CA 1
ATOM 1339 C C . GLU A 1 165 ? -16.008 -5.594 27.999 1.00 66.75 165 GLU A C 1
ATOM 1341 O O . GLU A 1 165 ? -16.194 -5.316 29.184 1.00 66.75 165 GLU A O 1
ATOM 1346 N N . SER A 1 166 ? -16.963 -6.164 27.259 1.00 78.44 166 SER A N 1
ATOM 1347 C CA . SER A 1 166 ? -18.250 -6.567 27.816 1.00 78.44 166 SER A CA 1
ATOM 1348 C C . SER A 1 166 ? -18.214 -8.002 28.339 1.00 78.44 166 SER A C 1
ATOM 1350 O O . SER A 1 166 ? -17.885 -8.947 27.625 1.00 78.44 166 SER A O 1
ATOM 1352 N N . PHE A 1 167 ? -18.631 -8.170 29.593 1.00 83.25 167 PHE A N 1
ATOM 1353 C CA . PHE A 1 167 ? -18.737 -9.463 30.268 1.00 83.25 167 PHE A CA 1
ATOM 1354 C C . PHE A 1 167 ? -20.198 -9.810 30.553 1.00 83.25 167 PHE A C 1
ATOM 1356 O O . PHE A 1 167 ? -21.057 -8.928 30.627 1.00 83.25 167 PHE A O 1
ATOM 1363 N N . GLU A 1 168 ? -20.469 -11.102 30.719 1.00 86.94 168 GLU A N 1
ATOM 1364 C CA . GLU A 1 168 ? -21.766 -11.574 31.194 1.00 86.94 168 GLU A CA 1
ATOM 1365 C C . GLU A 1 168 ? -21.981 -11.125 32.643 1.00 86.94 168 GLU A C 1
ATOM 1367 O O . GLU A 1 168 ? -21.068 -11.184 33.467 1.00 86.94 168 GLU A O 1
ATOM 1372 N N . GLN A 1 169 ? -23.181 -10.630 32.931 1.00 89.06 169 GLN A N 1
ATOM 1373 C CA . GLN A 1 169 ? -23.572 -10.125 34.243 1.00 89.06 169 GLN A CA 1
ATOM 1374 C C . GLN A 1 169 ? -24.777 -10.915 34.752 1.00 89.06 169 GLN A C 1
ATOM 1376 O O . GLN A 1 169 ? -25.502 -11.513 33.959 1.00 89.06 169 GLN A O 1
ATOM 1381 N N . CYS A 1 170 ? -25.025 -10.894 36.062 1.00 87.38 170 CYS A N 1
ATOM 1382 C CA . CYS A 1 170 ? -26.176 -11.583 36.646 1.00 87.38 170 CYS A CA 1
ATOM 1383 C C . CYS A 1 170 ? -27.501 -11.038 36.082 1.00 87.38 170 CYS A C 1
ATOM 1385 O O . CYS A 1 170 ? -27.802 -9.849 36.203 1.00 87.38 170 CYS A O 1
ATOM 1387 N N . GLU A 1 171 ? -28.307 -11.916 35.482 1.00 88.69 171 GLU A N 1
ATOM 1388 C CA . GLU A 1 171 ? -29.647 -11.590 34.967 1.00 88.69 171 GLU A CA 1
ATOM 1389 C C . GLU A 1 171 ? -30.759 -11.907 35.979 1.00 88.69 171 GLU A C 1
ATOM 1391 O O . GLU A 1 171 ? -31.860 -11.365 35.885 1.00 88.69 171 GLU A O 1
ATOM 1396 N N . GLU A 1 172 ? -30.461 -12.741 36.975 1.00 88.12 172 GLU A N 1
ATOM 1397 C CA . GLU A 1 172 ? -31.408 -13.174 38.000 1.00 88.12 172 GLU A CA 1
ATOM 1398 C C . GLU A 1 172 ? -31.378 -12.258 39.226 1.00 88.12 172 GLU A C 1
ATOM 1400 O O . GLU A 1 172 ? -30.319 -11.795 39.659 1.00 88.12 172 GLU A O 1
ATOM 1405 N N . LEU A 1 173 ? -32.554 -12.016 39.803 1.00 88.12 173 LEU A N 1
ATOM 1406 C CA . LEU A 1 173 ? -32.717 -11.278 41.049 1.00 88.12 173 LEU A CA 1
ATOM 1407 C C . LEU A 1 173 ? -32.539 -12.240 42.229 1.00 88.12 173 LEU A C 1
ATOM 1409 O O . LEU A 1 173 ? -33.278 -13.214 42.350 1.00 88.12 173 LEU A O 1
ATOM 1413 N N . ILE A 1 174 ? -31.572 -11.959 43.100 1.00 87.94 174 ILE A N 1
ATOM 1414 C CA . ILE A 1 174 ? -31.347 -12.736 44.326 1.00 87.94 174 ILE A CA 1
ATOM 1415 C C . ILE A 1 174 ? -31.823 -11.898 45.507 1.00 87.94 174 ILE A C 1
ATOM 1417 O O . ILE A 1 174 ? -31.145 -10.944 45.894 1.00 87.94 174 ILE A O 1
ATOM 1421 N N . GLU A 1 175 ? -32.974 -12.256 46.070 1.00 84.19 175 GLU A N 1
ATOM 1422 C CA . GLU A 1 175 ? -33.553 -11.575 47.229 1.00 84.19 175 GLU A CA 1
ATOM 1423 C C . GLU A 1 175 ? -33.144 -12.276 48.531 1.00 84.19 175 GLU A C 1
ATOM 1425 O O . GLU A 1 175 ? -33.348 -13.476 48.717 1.00 84.19 175 GLU A O 1
ATOM 1430 N N . THR A 1 176 ? -32.563 -11.515 49.454 1.00 86.06 176 THR A N 1
ATOM 1431 C CA . THR A 1 176 ? -32.320 -11.915 50.842 1.00 86.06 176 THR A CA 1
ATOM 1432 C C . THR A 1 176 ? -32.883 -10.835 51.774 1.00 86.06 176 THR A C 1
ATOM 1434 O O . THR A 1 176 ? -33.089 -9.703 51.337 1.00 86.06 176 THR A O 1
ATOM 1437 N N . PRO A 1 177 ? -33.105 -11.115 53.075 1.00 85.00 177 PRO A N 1
ATOM 1438 C CA . PRO A 1 177 ? -33.656 -10.125 54.013 1.00 85.00 177 PRO A CA 1
ATOM 1439 C C . PRO A 1 177 ? -32.850 -8.821 54.127 1.00 85.00 177 PRO A C 1
ATOM 1441 O O . PRO A 1 177 ? -33.351 -7.825 54.638 1.00 85.00 177 PRO A O 1
ATOM 1444 N N . TYR A 1 178 ? -31.596 -8.840 53.672 1.00 83.75 178 TYR A N 1
ATOM 1445 C CA . TYR A 1 178 ? -30.665 -7.719 53.728 1.00 83.75 178 TYR A CA 1
ATOM 1446 C C . TYR A 1 178 ? -30.038 -7.411 52.362 1.00 83.75 178 TYR A C 1
ATOM 1448 O O . TYR A 1 178 ? -29.021 -6.714 52.311 1.00 83.75 178 TYR A O 1
ATOM 1456 N N . SER A 1 179 ? -30.578 -7.961 51.266 1.00 86.25 179 SER A N 1
ATOM 1457 C CA . SER A 1 179 ? -30.051 -7.681 49.935 1.00 86.25 179 SER A CA 1
ATOM 1458 C C . SER A 1 179 ? -30.508 -6.320 49.442 1.00 86.25 179 SER A C 1
ATOM 1460 O O . SER A 1 179 ? -31.646 -5.904 49.650 1.00 86.25 179 SER A O 1
ATOM 1462 N N . VAL A 1 180 ? -29.618 -5.648 48.720 1.00 87.75 180 VAL A N 1
ATOM 1463 C CA . VAL A 1 180 ? -29.967 -4.484 47.908 1.00 87.75 180 VAL A CA 1
ATOM 1464 C C . VAL A 1 180 ? -29.716 -4.848 46.454 1.00 87.75 180 VAL A C 1
ATOM 1466 O O . VAL A 1 180 ? -28.602 -5.212 46.071 1.00 87.75 180 VAL A O 1
ATOM 1469 N N . ASN A 1 181 ? -30.766 -4.764 45.644 1.00 91.44 181 ASN A N 1
ATOM 1470 C CA . ASN A 1 181 ? -30.743 -5.161 44.244 1.00 91.44 181 ASN A CA 1
ATOM 1471 C C . ASN A 1 181 ? -30.948 -3.927 43.364 1.00 91.44 181 ASN A C 1
ATOM 1473 O O . ASN A 1 181 ? -31.973 -3.252 43.455 1.00 91.44 181 ASN A O 1
ATOM 1477 N N . ILE A 1 182 ? -29.971 -3.620 42.508 1.00 91.69 182 ILE A N 1
ATOM 1478 C CA . ILE A 1 182 ? -30.016 -2.445 41.629 1.00 91.69 182 ILE A CA 1
ATOM 1479 C C . ILE A 1 182 ? -30.285 -2.913 40.192 1.00 91.69 182 ILE A C 1
ATOM 1481 O O . ILE A 1 182 ? -29.493 -3.701 39.663 1.00 91.69 182 ILE A O 1
ATOM 1485 N N . PRO A 1 183 ? -31.367 -2.447 39.538 1.00 91.81 183 PRO A N 1
ATOM 1486 C CA . PRO A 1 183 ? -31.632 -2.789 38.147 1.00 91.81 183 PRO A CA 1
ATOM 1487 C C . PRO A 1 183 ? -30.608 -2.108 37.240 1.00 91.81 183 PRO A C 1
ATOM 1489 O O . PRO A 1 183 ? -30.392 -0.898 37.326 1.00 91.81 183 PRO A O 1
ATOM 1492 N N . MET A 1 184 ? -30.010 -2.864 36.322 1.00 91.94 184 MET A N 1
ATOM 1493 C CA . MET A 1 184 ? -29.056 -2.329 35.355 1.00 91.94 184 MET A CA 1
ATOM 1494 C C . MET A 1 184 ? -29.314 -2.828 33.933 1.00 91.94 184 MET A C 1
ATOM 1496 O O . MET A 1 184 ? -30.034 -3.798 33.685 1.00 91.94 184 MET A O 1
ATOM 1500 N N . ARG A 1 185 ? -28.707 -2.143 32.964 1.00 90.81 185 ARG A N 1
ATOM 1501 C CA . ARG A 1 185 ? -28.611 -2.614 31.582 1.00 90.81 185 ARG A CA 1
ATOM 1502 C C . ARG A 1 185 ? -27.147 -2.755 31.233 1.00 90.81 185 ARG A C 1
ATOM 1504 O O . ARG A 1 185 ? -26.386 -1.813 31.424 1.00 90.81 185 ARG A O 1
ATOM 1511 N N . TYR A 1 186 ? -26.781 -3.907 30.697 1.00 89.00 186 TYR A N 1
ATOM 1512 C CA . TYR A 1 186 ? -25.423 -4.173 30.255 1.00 89.00 186 TYR A CA 1
ATOM 1513 C C . TYR A 1 186 ? -25.437 -4.612 28.793 1.00 89.00 186 TYR A C 1
ATOM 1515 O O . TYR A 1 186 ? -26.434 -5.133 28.284 1.00 89.00 186 TYR A O 1
ATOM 1523 N N . TYR A 1 187 ? -24.355 -4.324 28.084 1.00 84.25 187 TYR A N 1
ATOM 1524 C CA . TYR A 1 187 ? -24.183 -4.736 26.700 1.00 84.25 187 TYR A CA 1
ATOM 1525 C C . TYR A 1 187 ? -23.342 -6.002 26.683 1.00 84.25 187 TYR A C 1
ATOM 1527 O O . TYR A 1 187 ? -22.286 -6.022 27.301 1.00 84.25 187 TYR A O 1
ATOM 1535 N N . TYR A 1 188 ? -23.801 -7.051 26.006 1.00 86.25 188 TYR A N 1
ATOM 1536 C CA . TYR A 1 188 ? -23.036 -8.286 25.857 1.00 86.25 188 TYR A CA 1
ATOM 1537 C C . TYR A 1 188 ? -23.426 -8.995 24.561 1.00 86.25 188 TYR A C 1
ATOM 1539 O O . TYR A 1 188 ? -24.613 -9.104 24.234 1.00 86.25 188 TYR A O 1
ATOM 1547 N N . LYS A 1 189 ? -22.426 -9.469 23.804 1.00 82.00 189 LYS A N 1
ATOM 1548 C CA . LYS A 1 189 ? -22.606 -10.153 22.505 1.00 82.00 189 LYS A CA 1
ATOM 1549 C C . LYS A 1 189 ? -23.540 -9.398 21.542 1.00 82.00 189 LYS A C 1
ATOM 1551 O O . LYS A 1 189 ? -24.464 -9.977 20.970 1.00 82.00 189 LYS A O 1
ATOM 1556 N N . GLY A 1 190 ? -23.327 -8.093 21.389 1.00 82.88 190 GLY A N 1
ATOM 1557 C CA . GLY A 1 190 ? -24.037 -7.299 20.383 1.00 82.88 190 GLY A CA 1
ATOM 1558 C C . GLY A 1 190 ? -25.456 -6.855 20.759 1.00 82.88 190 GLY A C 1
ATOM 1559 O O . GLY A 1 190 ? -26.162 -6.308 19.914 1.00 82.88 190 GLY A O 1
ATOM 1560 N N . LYS A 1 191 ? -25.922 -7.116 21.989 1.00 87.38 191 LYS A N 1
ATOM 1561 C CA . LYS A 1 191 ? -27.278 -6.754 22.434 1.00 87.38 191 LYS A CA 1
ATOM 1562 C C . LYS A 1 191 ? -27.263 -6.160 23.838 1.00 87.38 191 LYS A C 1
ATOM 1564 O O . LYS A 1 191 ? -26.511 -6.601 24.705 1.00 87.38 191 LYS A O 1
ATOM 1569 N N . PHE A 1 192 ? -28.150 -5.195 24.070 1.00 88.75 192 PHE A N 1
ATOM 1570 C CA . PHE A 1 192 ? -28.460 -4.726 25.417 1.00 88.75 192 PHE A CA 1
ATOM 1571 C C . PHE A 1 192 ? -29.335 -5.750 26.131 1.00 88.75 192 PHE A C 1
ATOM 1573 O O . PHE A 1 192 ? -30.389 -6.142 25.625 1.00 88.75 192 PHE A O 1
ATOM 1580 N N . ARG A 1 193 ? -28.904 -6.152 27.321 1.00 90.31 193 ARG A N 1
ATOM 1581 C CA . ARG A 1 193 ? -29.624 -7.056 28.212 1.00 90.31 193 ARG A CA 1
ATOM 1582 C C . ARG A 1 193 ? -29.937 -6.338 29.516 1.00 90.31 193 ARG A C 1
ATOM 1584 O O . ARG A 1 193 ? -29.236 -5.405 29.912 1.00 90.31 193 ARG A O 1
ATOM 1591 N N . LYS A 1 194 ? -31.027 -6.743 30.162 1.00 91.88 194 LYS A N 1
ATOM 1592 C CA . LYS A 1 194 ? -31.343 -6.298 31.522 1.00 91.88 194 LYS A CA 1
ATOM 1593 C C . LYS A 1 194 ? -30.648 -7.248 32.490 1.00 91.88 194 LYS A C 1
ATOM 1595 O O . LYS A 1 194 ? -30.642 -8.447 32.248 1.00 91.88 194 LYS A O 1
ATOM 1600 N N . GLY A 1 195 ? -30.067 -6.703 33.546 1.00 92.75 195 GLY A N 1
ATOM 1601 C CA . GLY A 1 195 ? -29.440 -7.475 34.608 1.00 92.75 195 GLY A CA 1
ATOM 1602 C C . GLY A 1 195 ? -29.639 -6.807 35.958 1.00 92.75 195 GLY A C 1
ATOM 1603 O O . GLY A 1 195 ? -30.218 -5.720 36.046 1.00 92.75 195 GLY A O 1
ATOM 1604 N N . TRP A 1 196 ? -29.139 -7.456 37.000 1.00 92.31 196 TRP A N 1
ATOM 1605 C CA . TRP A 1 196 ? -29.243 -6.997 38.376 1.00 92.31 196 TRP A CA 1
ATOM 1606 C C . TRP A 1 196 ? -27.878 -7.026 39.047 1.00 92.31 196 TRP A C 1
ATOM 1608 O O . TRP A 1 196 ? -27.174 -8.035 39.026 1.00 92.31 196 TRP A O 1
ATOM 1618 N N . THR A 1 197 ? -27.526 -5.923 39.699 1.00 91.00 197 THR A N 1
ATOM 1619 C CA . THR A 1 197 ? -26.416 -5.913 40.648 1.00 91.00 197 THR A CA 1
ATOM 1620 C C . THR A 1 197 ? -26.969 -6.327 42.005 1.00 91.00 197 THR A C 1
ATOM 1622 O O . THR A 1 197 ? -27.614 -5.528 42.686 1.00 91.00 197 THR A O 1
ATOM 1625 N N . ASN A 1 198 ? -26.752 -7.589 42.374 1.00 90.25 198 ASN A N 1
ATOM 1626 C CA . ASN A 1 198 ? -27.226 -8.160 43.633 1.00 90.25 198 ASN A CA 1
ATOM 1627 C C . ASN A 1 198 ? -26.161 -7.983 44.723 1.00 90.25 198 ASN A C 1
ATOM 1629 O O . ASN A 1 198 ? -25.159 -8.698 44.739 1.00 90.25 198 ASN A O 1
ATOM 1633 N N . ILE A 1 199 ? -26.382 -7.060 45.658 1.00 88.38 199 ILE A N 1
ATOM 1634 C CA . ILE A 1 199 ? -25.550 -6.925 46.858 1.00 88.38 199 ILE A CA 1
ATOM 1635 C C . ILE A 1 199 ? -26.202 -7.773 47.948 1.00 88.38 199 ILE A C 1
ATOM 1637 O O . ILE A 1 199 ? -27.136 -7.335 48.609 1.00 88.38 199 ILE A O 1
ATOM 1641 N N . THR A 1 200 ? -25.744 -9.014 48.115 1.00 85.81 200 THR A N 1
ATOM 1642 C CA . THR A 1 200 ? -26.394 -10.009 48.992 1.00 85.81 200 THR A CA 1
ATOM 1643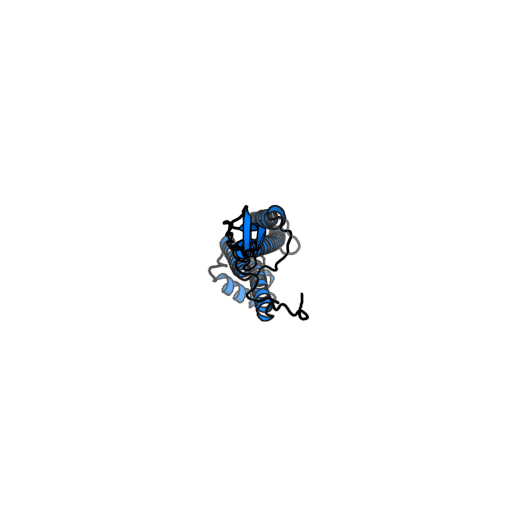 C C . THR A 1 200 ? -26.193 -9.758 50.485 1.00 85.81 200 THR A C 1
ATOM 1645 O O . THR A 1 200 ? -26.978 -10.246 51.297 1.00 85.81 200 THR A O 1
ATOM 1648 N N . ASN A 1 201 ? -25.140 -9.027 50.860 1.00 84.38 201 ASN A N 1
ATOM 1649 C CA . ASN A 1 201 ? -24.839 -8.686 52.245 1.00 84.38 201 ASN A CA 1
ATOM 1650 C C . ASN A 1 201 ? -24.145 -7.321 52.327 1.00 84.38 201 ASN A C 1
ATOM 1652 O O . ASN A 1 201 ? -22.920 -7.231 52.245 1.00 84.38 201 ASN A O 1
ATOM 1656 N N . CYS A 1 202 ? -24.932 -6.266 52.532 1.00 80.06 202 CYS A N 1
ATOM 1657 C CA . CYS A 1 202 ? -24.426 -4.900 52.665 1.00 80.06 202 CYS A CA 1
ATOM 1658 C C . CYS A 1 202 ? -23.558 -4.681 53.917 1.00 80.06 202 CYS A C 1
ATOM 1660 O O . CYS A 1 202 ? -22.813 -3.708 53.979 1.00 80.06 202 CYS A O 1
ATOM 1662 N N . PHE A 1 203 ? -23.612 -5.568 54.915 1.00 80.31 203 PHE A N 1
ATOM 1663 C CA . PHE A 1 203 ? -22.836 -5.422 56.151 1.00 80.31 203 PHE A CA 1
ATOM 1664 C C . PHE A 1 203 ? -21.378 -5.870 55.996 1.00 80.31 203 PHE A C 1
ATOM 1666 O O . PHE A 1 203 ? -20.511 -5.421 56.744 1.00 80.31 203 PHE A O 1
ATOM 1673 N N . ARG A 1 204 ? -21.067 -6.725 55.010 1.00 72.56 204 ARG A N 1
ATOM 1674 C CA . ARG A 1 204 ? -19.689 -7.150 54.710 1.00 72.56 204 ARG A CA 1
ATOM 1675 C C . ARG A 1 204 ? -18.935 -6.033 53.984 1.00 72.56 204 ARG A C 1
ATOM 1677 O O . ARG A 1 204 ? -18.818 -6.047 52.766 1.00 72.56 204 ARG A O 1
ATOM 1684 N N . GLY A 1 205 ? -18.427 -5.072 54.752 1.00 69.00 205 GLY A N 1
ATOM 1685 C CA . GLY A 1 205 ? -17.643 -3.937 54.247 1.00 69.00 205 GLY A CA 1
ATOM 1686 C C . GLY A 1 205 ? -18.154 -2.568 54.693 1.00 69.00 205 GLY A C 1
ATOM 1687 O O . GLY A 1 205 ? -17.502 -1.567 54.413 1.00 69.00 205 GLY A O 1
ATOM 1688 N N . THR A 1 206 ? -19.275 -2.517 55.415 1.00 72.50 206 THR A N 1
ATOM 1689 C CA . THR A 1 206 ? -19.819 -1.270 55.961 1.00 72.50 206 THR A CA 1
ATOM 1690 C C . THR A 1 206 ? -19.466 -1.173 57.439 1.00 72.50 206 THR A C 1
ATOM 1692 O O . THR A 1 206 ? -19.910 -1.994 58.240 1.00 72.50 206 THR A O 1
ATOM 1695 N N . TRP A 1 207 ? -18.669 -0.171 57.813 1.00 72.88 207 TRP A N 1
ATOM 1696 C CA . TRP A 1 207 ? -18.441 0.161 59.216 1.00 72.88 207 TRP A CA 1
ATOM 1697 C C . TRP A 1 207 ? -19.444 1.230 59.637 1.00 72.88 207 TRP A C 1
ATOM 1699 O O . TRP A 1 207 ? -19.379 2.371 59.186 1.00 72.88 207 TRP A O 1
ATOM 1709 N N . VAL A 1 208 ? -20.389 0.847 60.489 1.00 68.12 208 VAL A N 1
ATOM 1710 C CA . VAL A 1 208 ? -21.320 1.790 61.109 1.00 68.12 208 VAL A CA 1
ATOM 1711 C C . VAL A 1 208 ? -20.692 2.271 62.415 1.00 68.12 208 VAL A C 1
ATOM 1713 O O . VAL A 1 208 ? -20.542 1.493 63.356 1.00 68.12 208 VAL A O 1
ATOM 1716 N N . VAL A 1 209 ? -20.282 3.541 62.457 1.00 76.25 209 VAL A N 1
ATOM 1717 C CA . VAL A 1 209 ? -19.819 4.216 63.678 1.00 76.25 209 VAL A CA 1
ATOM 1718 C C . VAL A 1 209 ? -20.932 5.154 64.129 1.00 76.25 209 VAL A C 1
ATOM 1720 O O . VAL A 1 209 ? -21.202 6.153 63.469 1.00 76.25 209 VAL A O 1
ATOM 1723 N N . GLY A 1 210 ? -21.589 4.810 65.235 1.00 75.56 210 GLY A N 1
ATOM 1724 C CA . GLY A 1 210 ? -22.655 5.602 65.847 1.00 75.56 210 GLY A CA 1
ATOM 1725 C C . GLY A 1 210 ? -22.363 5.875 67.319 1.00 75.56 210 GLY A C 1
ATOM 1726 O O . GLY A 1 210 ? -21.636 5.123 67.972 1.00 75.56 210 GLY A O 1
ATOM 1727 N N . THR A 1 211 ? -22.918 6.961 67.853 1.00 63.25 211 THR A N 1
ATOM 1728 C CA . THR A 1 211 ? -22.935 7.194 69.301 1.00 63.25 211 THR A CA 1
ATOM 1729 C C . THR A 1 211 ? -23.969 6.273 69.959 1.00 63.25 211 THR A C 1
ATOM 1731 O O . THR A 1 211 ? -24.970 5.939 69.321 1.00 63.25 211 THR A O 1
ATOM 1734 N N . PRO A 1 212 ? -23.777 5.853 71.223 1.00 59.47 212 PRO A N 1
ATOM 1735 C CA . PRO A 1 212 ? -24.726 4.971 71.899 1.00 59.47 212 PRO A CA 1
ATOM 1736 C C . PRO A 1 212 ? -26.155 5.536 71.839 1.00 59.47 212 PRO A C 1
ATOM 1738 O O . PRO A 1 212 ? -26.388 6.653 72.298 1.00 59.47 212 PRO A O 1
ATOM 1741 N N . GLY A 1 213 ? -27.089 4.771 71.260 1.00 68.31 213 GLY A N 1
ATOM 1742 C CA . GLY A 1 213 ? -28.500 5.155 71.101 1.00 68.31 213 GLY A CA 1
ATOM 1743 C C . GLY A 1 213 ? -28.954 5.510 69.677 1.00 68.31 213 GLY A C 1
ATOM 1744 O O . GLY A 1 213 ? -30.071 6.002 69.532 1.00 68.31 213 GLY A O 1
ATOM 1745 N N . SER A 1 214 ? -28.122 5.271 68.655 1.00 55.19 214 SER A N 1
ATOM 1746 C CA . SER A 1 214 ? -28.464 5.424 67.227 1.00 55.19 214 SER A CA 1
ATOM 1747 C C . SER A 1 214 ? -28.560 4.093 66.490 1.00 55.19 214 SER A C 1
ATOM 1749 O O . SER A 1 214 ? -27.908 3.125 66.947 1.00 55.19 214 SER A O 1
#

Foldseek 3Di:
DDDDPVLVVVLVVLVVVLVVLLVVLCLQQFDDVVVVCPPPCPSVVVSVVSCPPPQNPPPPSVSSVVVSLVSLLVSLLSDEADPDDPDPLCPQAVVLQVQLVVLCVVLVVLSVDFDPDDDPHGGVSSVSSSVSNVSSSVSNSSNSNSVSHVVNVVVPPDCPHLQNPFDDAAADADDDPAKDKDWDWGDYPHDIDIHIDIPPHPPVVDDDDDDPPD

Radius of gyration: 32.24 Å; chains: 1; bounding box: 68×29×108 Å